Protein AF-A0A3N1KT91-F1 (afdb_monomer)

Structure (mmCIF, N/CA/C/O backbone):
data_AF-A0A3N1KT91-F1
#
_entry.id   AF-A0A3N1KT91-F1
#
loop_
_atom_site.group_PDB
_atom_site.id
_atom_site.type_symbol
_atom_site.label_atom_id
_atom_site.label_alt_id
_atom_site.label_comp_id
_atom_site.label_asym_id
_atom_site.label_entity_id
_atom_site.label_seq_id
_atom_site.pdbx_PDB_ins_code
_atom_site.Cartn_x
_atom_site.Cartn_y
_atom_site.Cartn_z
_atom_site.occupancy
_atom_site.B_iso_or_equiv
_atom_site.auth_seq_id
_atom_site.auth_comp_id
_atom_site.auth_asym_id
_atom_site.auth_atom_id
_atom_site.pdbx_PDB_model_num
ATOM 1 N N . MET A 1 1 ? 50.877 -50.846 -36.739 1.00 43.19 1 MET A N 1
ATOM 2 C CA . MET A 1 1 ? 50.025 -49.780 -37.312 1.00 43.19 1 MET A CA 1
ATOM 3 C C . MET A 1 1 ? 48.756 -49.692 -36.474 1.00 43.19 1 MET A C 1
ATOM 5 O O . MET A 1 1 ? 47.852 -50.496 -36.647 1.00 43.19 1 MET A O 1
ATOM 9 N N . THR A 1 2 ? 48.742 -48.814 -35.475 1.00 42.09 2 THR A N 1
ATOM 10 C CA . THR A 1 2 ? 47.632 -48.623 -34.529 1.00 42.09 2 THR A CA 1
ATOM 11 C C . THR A 1 2 ? 46.668 -47.569 -35.082 1.00 42.09 2 THR A C 1
ATOM 13 O O . THR A 1 2 ? 47.086 -46.470 -35.435 1.00 42.09 2 THR A O 1
ATOM 16 N N . ARG A 1 3 ? 45.381 -47.913 -35.224 1.00 41.66 3 ARG A N 1
ATOM 17 C CA . ARG A 1 3 ? 44.321 -46.987 -35.667 1.00 41.66 3 ARG A CA 1
ATOM 18 C C . ARG A 1 3 ? 43.830 -46.180 -34.454 1.00 41.66 3 ARG A C 1
ATOM 20 O O . ARG A 1 3 ? 43.575 -46.808 -33.427 1.00 41.66 3 ARG A O 1
ATOM 27 N N . PRO A 1 4 ? 43.666 -44.848 -34.533 1.00 49.25 4 PRO A N 1
ATOM 28 C CA . PRO A 1 4 ? 43.101 -44.085 -33.430 1.00 49.25 4 PRO A CA 1
ATOM 29 C C . PRO A 1 4 ? 41.570 -44.201 -33.446 1.00 49.25 4 PRO A C 1
ATOM 31 O O . PRO A 1 4 ? 40.940 -44.130 -34.502 1.00 49.25 4 PRO A O 1
ATOM 34 N N . LEU A 1 5 ? 40.973 -44.393 -32.271 1.00 48.41 5 LEU A N 1
ATOM 35 C CA . LEU A 1 5 ? 39.530 -44.297 -32.060 1.00 48.41 5 LEU A CA 1
ATOM 36 C C . LEU A 1 5 ? 39.171 -42.818 -31.881 1.00 48.41 5 LEU A C 1
ATOM 38 O O . LEU A 1 5 ? 39.644 -42.173 -30.948 1.00 48.41 5 LEU A O 1
ATOM 42 N N . ILE A 1 6 ? 38.347 -42.280 -32.780 1.00 49.84 6 ILE A N 1
ATOM 43 C CA . ILE A 1 6 ? 37.751 -40.949 -32.634 1.00 49.84 6 ILE A CA 1
ATOM 44 C C . ILE A 1 6 ? 36.531 -41.097 -31.724 1.00 49.84 6 ILE A C 1
ATOM 46 O O . ILE A 1 6 ? 35.531 -41.698 -32.113 1.00 49.84 6 ILE A O 1
ATOM 50 N N . ALA A 1 7 ? 36.618 -40.563 -30.507 1.00 46.62 7 ALA A N 1
ATOM 51 C CA . ALA A 1 7 ? 35.472 -40.418 -29.621 1.00 46.62 7 ALA A CA 1
ATOM 52 C C . ALA A 1 7 ? 34.686 -39.162 -30.028 1.00 46.62 7 ALA A C 1
ATOM 54 O O . ALA A 1 7 ? 35.163 -38.040 -29.871 1.00 46.62 7 ALA A O 1
ATOM 55 N N . ILE A 1 8 ? 33.484 -39.353 -30.571 1.00 51.88 8 ILE A N 1
ATOM 56 C CA . ILE A 1 8 ? 32.531 -38.268 -30.822 1.00 51.88 8 ILE A CA 1
ATOM 57 C C . ILE A 1 8 ? 31.819 -37.978 -29.498 1.00 51.88 8 ILE A C 1
ATOM 59 O O . ILE A 1 8 ? 31.006 -38.776 -29.034 1.00 51.88 8 ILE A O 1
ATOM 63 N N . ALA A 1 9 ? 32.142 -36.845 -28.877 1.00 51.69 9 ALA A N 1
ATOM 64 C CA . ALA A 1 9 ? 31.418 -36.340 -27.719 1.00 51.69 9 ALA A CA 1
ATOM 65 C C . ALA A 1 9 ? 30.116 -35.667 -28.187 1.00 51.69 9 ALA A C 1
ATOM 67 O O . ALA A 1 9 ? 30.136 -34.593 -28.787 1.00 51.69 9 ALA A O 1
ATOM 68 N N . LEU A 1 10 ? 28.977 -36.309 -27.924 1.00 51.62 10 LEU A N 1
ATOM 69 C CA . LEU A 1 10 ? 27.650 -35.713 -28.083 1.00 51.62 10 LEU A CA 1
ATOM 70 C C . LEU A 1 10 ? 27.414 -34.714 -26.940 1.00 51.62 10 LEU A C 1
ATOM 72 O O . LEU A 1 10 ? 27.075 -35.098 -25.823 1.00 51.62 10 LEU A O 1
ATOM 76 N N . LEU A 1 11 ? 27.596 -33.423 -27.218 1.00 54.03 11 LEU A N 1
ATOM 77 C CA . LEU A 1 11 ? 27.128 -32.335 -26.358 1.00 54.03 11 LEU A CA 1
ATOM 78 C C . LEU A 1 11 ? 25.601 -32.234 -26.480 1.00 54.03 11 LEU A C 1
ATOM 80 O O . LEU A 1 11 ? 25.075 -31.584 -27.382 1.00 54.03 11 LEU A O 1
ATOM 84 N N . ALA A 1 12 ? 24.879 -32.895 -25.577 1.00 54.22 12 ALA A N 1
ATOM 85 C CA . ALA A 1 12 ? 23.451 -32.671 -25.393 1.00 54.22 12 ALA A CA 1
ATOM 86 C C . ALA A 1 12 ? 23.248 -31.310 -24.702 1.00 54.22 12 ALA A C 1
ATOM 88 O O . ALA A 1 12 ? 23.338 -31.195 -23.481 1.00 54.22 12 ALA A O 1
ATOM 89 N N . GLY A 1 13 ? 23.021 -30.259 -25.492 1.00 51.34 13 GLY A N 1
ATOM 90 C CA . GLY A 1 13 ? 22.613 -28.954 -24.979 1.00 51.34 13 GLY A CA 1
ATOM 91 C C . GLY A 1 13 ? 21.185 -29.028 -24.442 1.00 51.34 13 GLY A C 1
ATOM 92 O O . GLY A 1 13 ? 20.239 -29.148 -25.216 1.00 51.34 13 GLY A O 1
ATOM 93 N N . ALA A 1 14 ? 21.019 -28.962 -23.121 1.00 58.94 14 ALA A N 1
ATOM 94 C CA . ALA A 1 14 ? 19.710 -28.780 -22.511 1.00 58.94 14 ALA A CA 1
ATOM 95 C C . ALA A 1 14 ? 19.212 -27.362 -22.830 1.00 58.94 14 ALA A C 1
ATOM 97 O O . ALA A 1 14 ? 19.682 -26.379 -22.259 1.00 58.94 14 ALA A O 1
ATOM 98 N N . VAL A 1 15 ? 18.272 -27.251 -23.768 1.00 59.41 15 VAL A N 1
ATOM 99 C CA . VAL A 1 15 ? 17.525 -26.013 -23.995 1.00 59.41 15 VAL A CA 1
ATOM 100 C C . VAL A 1 15 ? 16.565 -25.849 -22.817 1.00 59.41 15 VAL A C 1
ATOM 102 O O . VAL A 1 15 ? 15.537 -26.521 -22.753 1.00 59.41 15 VAL A O 1
ATOM 105 N N . LEU A 1 16 ? 16.907 -24.981 -21.860 1.00 58.31 16 LEU A N 1
ATOM 106 C CA . LEU A 1 16 ? 15.937 -24.488 -20.885 1.00 58.31 16 LEU A CA 1
ATOM 107 C C . LEU A 1 16 ? 14.959 -23.569 -21.621 1.00 58.31 16 LEU A C 1
ATOM 109 O O . LEU A 1 16 ? 15.260 -22.408 -21.891 1.00 58.31 16 LEU A O 1
ATOM 113 N N . LEU A 1 17 ? 13.790 -24.101 -21.964 1.00 47.88 17 LEU A N 1
ATOM 114 C CA . LEU A 1 17 ? 12.655 -23.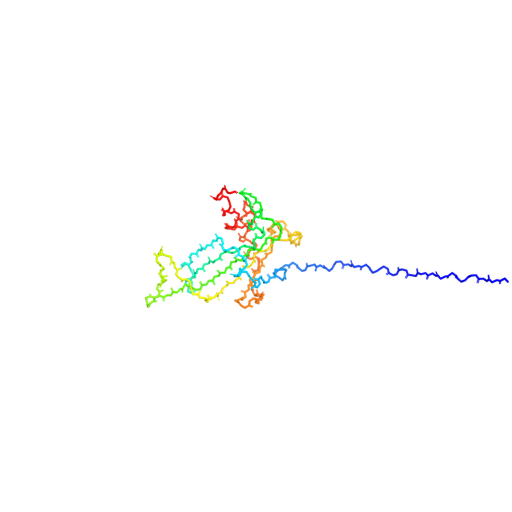275 -22.353 1.00 47.88 17 LEU A CA 1
ATOM 115 C C . LEU A 1 17 ? 12.155 -22.551 -21.092 1.00 47.88 17 LEU A C 1
ATOM 117 O O . LEU A 1 17 ? 11.906 -23.224 -20.087 1.00 47.88 17 LEU A O 1
ATOM 121 N N . PRO A 1 18 ? 12.015 -21.213 -21.099 1.00 48.09 18 PRO A N 1
ATOM 122 C CA . PRO A 1 18 ? 11.412 -20.516 -19.976 1.00 48.09 18 PRO A CA 1
ATOM 123 C C . PRO A 1 18 ? 9.970 -21.009 -19.840 1.00 48.09 18 PRO A C 1
ATOM 125 O O . PRO A 1 18 ? 9.178 -20.907 -20.778 1.00 48.09 18 PRO A O 1
ATOM 128 N N . LEU A 1 19 ? 9.637 -21.578 -18.681 1.00 52.47 19 LEU A N 1
ATOM 129 C CA . LEU A 1 19 ? 8.241 -21.807 -18.328 1.00 52.47 19 LEU A CA 1
ATOM 130 C C . LEU A 1 19 ? 7.535 -20.447 -18.366 1.00 52.47 19 LEU A C 1
ATOM 132 O O . LEU A 1 19 ? 8.114 -19.474 -17.870 1.00 52.47 19 LEU A O 1
ATOM 136 N N . PRO A 1 20 ? 6.322 -20.347 -18.937 1.00 52.19 20 PRO A N 1
ATOM 137 C CA . PRO A 1 20 ? 5.551 -19.124 -18.815 1.00 52.19 20 PRO A CA 1
ATOM 138 C C . PRO A 1 20 ? 5.383 -18.858 -17.320 1.00 52.19 20 PRO A C 1
ATOM 140 O O . PRO A 1 20 ? 4.802 -19.670 -16.597 1.00 52.19 20 PRO A O 1
ATOM 143 N N . ALA A 1 21 ? 5.956 -17.758 -16.836 1.00 57.91 21 ALA A N 1
ATOM 144 C CA . ALA A 1 21 ? 5.653 -17.286 -15.499 1.00 57.91 21 ALA A CA 1
ATOM 145 C C . ALA A 1 21 ? 4.144 -17.022 -15.489 1.00 57.91 21 ALA A C 1
ATOM 147 O O . ALA A 1 21 ? 3.671 -16.230 -16.301 1.00 57.91 21 ALA A O 1
ATOM 148 N N . LEU A 1 22 ? 3.368 -17.697 -14.639 1.00 68.25 22 LEU A N 1
ATOM 149 C CA . LEU A 1 22 ? 1.934 -17.416 -14.554 1.00 68.25 22 LEU A CA 1
ATOM 150 C C . LEU A 1 22 ? 1.746 -15.945 -14.171 1.00 68.25 22 LEU A C 1
ATOM 152 O O . LEU A 1 22 ? 2.401 -15.491 -13.238 1.00 68.25 22 LEU A O 1
ATOM 156 N N . ALA A 1 23 ? 0.945 -15.206 -14.939 1.00 80.19 23 ALA A N 1
ATOM 157 C CA . ALA A 1 23 ? 0.492 -13.869 -14.579 1.00 80.19 23 ALA A CA 1
ATOM 158 C C . ALA A 1 23 ? -0.666 -13.986 -13.592 1.00 80.19 23 ALA A C 1
ATOM 160 O O . ALA A 1 23 ? -1.595 -14.763 -13.836 1.00 80.19 23 ALA A O 1
ATOM 161 N N . GLY A 1 24 ? -0.628 -13.190 -12.526 1.00 88.56 24 GLY A N 1
ATOM 162 C CA . GLY A 1 24 ? -1.614 -13.283 -11.467 1.00 88.56 24 GLY A CA 1
ATOM 163 C C . GLY A 1 24 ? -1.062 -13.094 -10.053 1.00 88.56 24 GLY A C 1
ATOM 164 O O . GLY A 1 24 ? 0.132 -12.850 -9.840 1.00 88.56 24 GLY A O 1
ATOM 165 N N . PRO A 1 25 ? -1.958 -13.198 -9.054 1.00 92.00 25 PRO A N 1
ATOM 166 C CA . PRO A 1 25 ? -1.642 -12.944 -7.650 1.00 92.00 25 PRO A CA 1
ATOM 167 C C . PRO A 1 25 ? -0.572 -13.877 -7.068 1.00 92.00 25 PRO A C 1
ATOM 169 O O . PRO A 1 25 ? 0.086 -13.513 -6.100 1.00 92.00 25 PRO A O 1
ATOM 172 N N . GLU A 1 26 ? -0.375 -15.063 -7.639 1.00 93.56 26 GLU A N 1
ATOM 173 C CA . GLU A 1 26 ? 0.648 -16.033 -7.236 1.00 93.56 26 GLU A CA 1
ATOM 174 C C . GLU A 1 26 ? 2.088 -15.548 -7.440 1.00 93.56 26 GLU A C 1
ATOM 176 O O . GLU A 1 26 ? 3.003 -16.099 -6.827 1.00 93.56 26 GLU A O 1
ATOM 181 N N . ARG A 1 27 ? 2.302 -14.511 -8.263 1.00 93.69 27 ARG A N 1
ATOM 182 C CA . ARG A 1 27 ? 3.611 -13.858 -8.402 1.00 93.69 27 ARG A CA 1
ATOM 183 C C . ARG A 1 27 ? 4.021 -13.101 -7.146 1.00 93.69 27 ARG A C 1
ATOM 185 O O . ARG A 1 27 ? 5.209 -13.003 -6.851 1.00 93.69 27 ARG A O 1
ATOM 192 N N . VAL A 1 28 ? 3.042 -12.559 -6.427 1.00 96.56 28 VAL A N 1
ATOM 193 C CA . VAL A 1 28 ? 3.271 -11.709 -5.262 1.00 96.56 28 VAL A CA 1
ATOM 194 C C . VAL A 1 28 ? 3.468 -12.592 -4.039 1.00 96.56 28 VAL A C 1
ATOM 196 O O . VAL A 1 28 ? 2.578 -13.348 -3.647 1.00 96.56 28 VAL A O 1
ATOM 199 N N . ALA A 1 29 ? 4.631 -12.487 -3.404 1.00 95.94 29 ALA A N 1
ATOM 200 C CA . ALA A 1 29 ? 4.904 -13.209 -2.167 1.00 95.94 29 ALA A CA 1
ATOM 201 C C . ALA A 1 29 ? 4.317 -12.464 -0.960 1.00 95.94 29 ALA A C 1
ATOM 203 O O . ALA A 1 29 ? 4.309 -11.234 -0.916 1.00 95.94 29 ALA A O 1
ATOM 204 N N . PHE A 1 30 ? 3.875 -13.203 0.062 1.00 98.12 30 PHE A N 1
ATOM 205 C CA . PHE A 1 30 ? 3.521 -12.590 1.341 1.00 98.12 30 PHE A CA 1
ATOM 206 C C . PHE A 1 30 ? 4.795 -12.087 2.049 1.00 98.12 30 PHE A C 1
ATOM 208 O O . PHE A 1 30 ? 5.660 -12.906 2.378 1.00 98.12 30 PHE A O 1
ATOM 215 N N . PRO A 1 31 ? 4.938 -10.777 2.322 1.00 97.62 31 PRO A N 1
ATOM 216 C CA . PRO A 1 31 ? 6.145 -10.234 2.938 1.00 97.62 31 PRO A CA 1
ATOM 217 C C . PRO A 1 31 ? 6.113 -10.445 4.457 1.00 97.62 31 PRO A C 1
ATOM 219 O O . PRO A 1 31 ? 5.821 -9.515 5.188 1.00 97.62 31 PRO A O 1
ATOM 222 N N . ALA A 1 32 ? 6.363 -11.659 4.954 1.00 97.50 32 ALA A N 1
ATOM 223 C CA . ALA A 1 32 ? 6.096 -12.053 6.349 1.00 97.50 32 ALA A CA 1
ATOM 224 C C . ALA A 1 32 ? 6.712 -11.158 7.451 1.00 97.50 32 ALA A C 1
ATOM 226 O O . ALA A 1 32 ? 6.220 -11.146 8.577 1.00 97.50 32 ALA A O 1
ATOM 227 N N . ASP A 1 33 ? 7.763 -10.402 7.140 1.00 97.38 33 ASP A N 1
ATOM 228 C CA . ASP A 1 33 ? 8.473 -9.492 8.040 1.00 97.38 33 ASP A CA 1
ATOM 229 C C . ASP A 1 33 ? 8.029 -8.019 7.923 1.00 97.38 33 ASP A C 1
ATOM 231 O O . ASP A 1 33 ? 8.621 -7.145 8.561 1.00 97.38 33 ASP A O 1
ATOM 235 N N . TYR A 1 34 ? 6.989 -7.704 7.137 1.00 98.56 34 TYR A N 1
ATOM 236 C CA . TYR A 1 34 ? 6.621 -6.312 6.849 1.00 98.56 34 TYR A CA 1
ATOM 237 C C . TYR A 1 34 ? 6.341 -5.483 8.106 1.00 98.56 34 TYR A C 1
ATOM 239 O O . TYR A 1 34 ? 6.717 -4.317 8.170 1.00 98.56 34 TYR A O 1
ATOM 247 N N . GLN A 1 35 ? 5.733 -6.077 9.133 1.00 97.31 35 GLN A N 1
ATOM 248 C CA . GLN A 1 35 ? 5.364 -5.356 10.353 1.0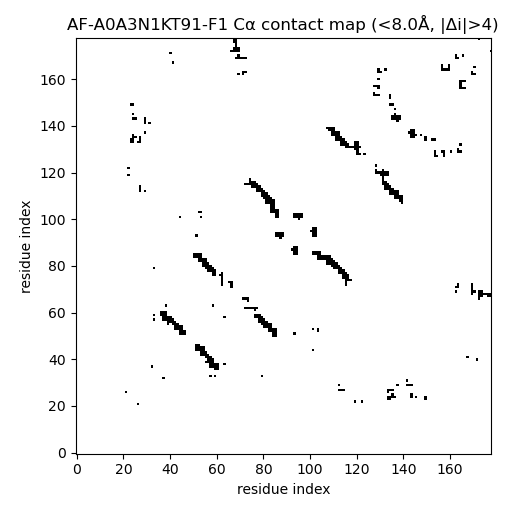0 97.31 35 GLN A CA 1
ATOM 249 C C . GLN A 1 35 ? 6.574 -4.896 11.177 1.00 97.31 35 GLN A C 1
ATOM 251 O O . GLN A 1 35 ? 6.444 -3.961 11.965 1.00 97.31 35 GLN A O 1
ATOM 256 N N . THR A 1 36 ? 7.733 -5.540 11.016 1.00 97.88 36 THR A N 1
ATOM 257 C CA . THR A 1 36 ? 8.962 -5.206 11.752 1.00 97.88 36 THR A CA 1
ATOM 258 C C . THR A 1 36 ? 10.006 -4.528 10.872 1.00 97.88 36 THR A C 1
ATOM 260 O O . THR A 1 36 ? 10.791 -3.731 11.383 1.00 97.88 36 THR A O 1
ATOM 263 N N . ARG A 1 37 ? 10.023 -4.815 9.563 1.00 98.38 37 ARG A N 1
ATOM 264 C CA . ARG A 1 37 ? 11.043 -4.306 8.637 1.00 98.38 37 ARG A CA 1
ATOM 265 C C . ARG A 1 37 ? 10.578 -3.141 7.766 1.00 98.38 37 ARG A C 1
ATOM 267 O O . ARG A 1 37 ? 11.406 -2.318 7.377 1.00 98.38 37 ARG A O 1
ATOM 274 N N . PHE A 1 38 ? 9.298 -3.076 7.396 1.00 98.75 38 PHE A N 1
ATOM 275 C CA . PHE A 1 38 ? 8.838 -2.080 6.426 1.00 98.75 38 PHE A CA 1
ATOM 276 C C . PHE A 1 38 ? 8.575 -0.732 7.095 1.00 98.75 38 PHE A C 1
ATOM 278 O O . PHE A 1 38 ? 8.218 -0.639 8.268 1.00 98.75 38 PHE A O 1
ATOM 285 N N . VAL A 1 39 ? 8.705 0.337 6.311 1.00 98.62 39 VAL A N 1
ATOM 286 C CA . VAL A 1 39 ? 8.395 1.693 6.759 1.00 98.62 39 VAL A CA 1
ATOM 287 C C . VAL A 1 39 ? 6.885 1.897 6.697 1.00 98.62 39 VAL A C 1
ATOM 289 O O . VAL A 1 39 ? 6.308 1.918 5.608 1.00 98.62 39 VAL A O 1
ATOM 292 N N . GLN A 1 40 ? 6.244 2.087 7.852 1.00 98.31 40 GLN A N 1
ATOM 293 C CA . GLN A 1 40 ? 4.863 2.564 7.920 1.00 98.31 40 GLN A CA 1
ATOM 294 C C . GLN A 1 40 ? 4.840 4.054 7.563 1.00 98.31 40 GLN A C 1
ATOM 296 O O . GLN A 1 40 ? 5.295 4.893 8.336 1.00 98.31 40 GLN A O 1
ATOM 301 N N . TYR A 1 41 ? 4.353 4.391 6.369 1.00 97.19 41 TYR A N 1
ATOM 302 C CA . TYR A 1 41 ? 4.444 5.759 5.840 1.00 97.19 41 TYR A CA 1
ATOM 303 C C . TYR A 1 41 ? 3.119 6.521 5.864 1.00 97.19 41 TYR A C 1
ATOM 305 O O . TYR A 1 41 ? 3.109 7.749 5.765 1.00 97.19 41 TYR A O 1
ATOM 313 N N . ASN A 1 42 ? 1.991 5.817 5.963 1.00 97.00 42 ASN A N 1
ATOM 314 C CA . ASN A 1 42 ? 0.680 6.447 6.042 1.00 97.00 42 ASN A CA 1
ATOM 315 C C . ASN A 1 42 ? -0.322 5.588 6.819 1.00 97.00 42 ASN A C 1
ATOM 317 O O . ASN A 1 42 ? -0.207 4.360 6.851 1.00 97.00 42 ASN A O 1
ATOM 321 N N . GLN A 1 43 ? -1.312 6.239 7.421 1.00 96.62 43 GLN A N 1
ATOM 322 C CA . GLN A 1 43 ? -2.449 5.591 8.064 1.00 96.62 43 GLN A CA 1
ATOM 323 C C . GLN A 1 43 ? -3.730 6.370 7.769 1.00 96.62 43 GLN A C 1
ATOM 325 O O . GLN A 1 43 ? -3.698 7.594 7.650 1.00 96.62 43 GLN A O 1
ATOM 330 N N . VAL A 1 44 ? -4.854 5.669 7.635 1.00 97.50 44 VAL A N 1
ATOM 331 C CA . VAL A 1 44 ? -6.157 6.276 7.346 1.00 97.50 44 VAL A CA 1
ATOM 332 C C . VAL A 1 44 ? -7.243 5.574 8.153 1.00 97.50 44 VAL A C 1
ATOM 334 O O . VAL A 1 44 ? -7.371 4.352 8.101 1.00 97.50 44 VAL A O 1
ATOM 337 N N . GLU A 1 45 ? -8.055 6.347 8.864 1.00 98.25 45 GLU A N 1
ATOM 338 C CA . GLU A 1 45 ? -9.260 5.861 9.539 1.00 98.25 45 GLU A CA 1
ATOM 339 C C . GLU A 1 45 ? -10.363 5.590 8.512 1.00 98.25 45 GLU A C 1
ATOM 341 O O . GLU A 1 45 ? -10.564 6.358 7.566 1.00 98.25 45 GLU A O 1
ATOM 346 N N . ARG A 1 46 ? -11.071 4.469 8.664 1.00 97.69 46 ARG A N 1
ATOM 347 C CA . ARG A 1 46 ? -12.072 4.000 7.700 1.00 97.69 46 ARG A CA 1
ATOM 348 C C . ARG A 1 46 ? -13.436 3.822 8.369 1.00 97.69 46 ARG A C 1
ATOM 350 O O . ARG A 1 46 ? -13.851 2.685 8.613 1.00 97.69 46 ARG A O 1
ATOM 357 N N . PRO A 1 47 ? -14.154 4.930 8.649 1.00 96.81 47 PRO A N 1
ATOM 358 C CA . PRO A 1 47 ? -15.507 4.889 9.214 1.00 96.81 47 PRO A CA 1
ATOM 359 C C . PRO A 1 47 ? -16.543 4.284 8.266 1.00 96.81 47 PRO A C 1
ATOM 361 O O . PRO A 1 47 ? -17.605 3.853 8.703 1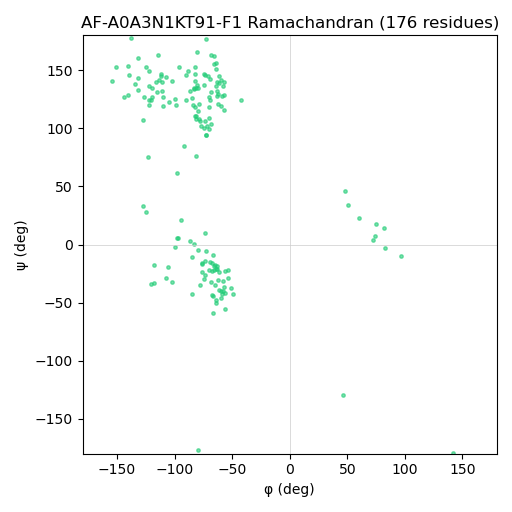.00 96.81 47 PRO A O 1
ATOM 364 N N . ASP A 1 48 ? -16.237 4.211 6.969 1.00 96.38 48 ASP A N 1
ATOM 365 C CA . ASP A 1 48 ? -17.074 3.560 5.962 1.00 96.38 48 ASP A CA 1
ATOM 366 C C . ASP A 1 48 ? -17.129 2.029 6.118 1.00 96.38 48 ASP A C 1
ATOM 368 O O . ASP A 1 48 ? -17.988 1.368 5.531 1.00 96.38 48 ASP A O 1
ATOM 372 N N . ARG A 1 49 ? -16.220 1.447 6.907 1.00 96.69 49 ARG A N 1
ATOM 373 C CA . ARG A 1 49 ? -16.131 0.003 7.134 1.00 96.69 49 ARG A CA 1
ATOM 374 C C . ARG A 1 49 ? -16.990 -0.412 8.327 1.00 96.69 49 ARG A C 1
ATOM 376 O O . ARG A 1 49 ? -17.138 0.323 9.297 1.00 96.69 49 ARG A O 1
ATOM 383 N N . LYS A 1 50 ? -17.562 -1.617 8.246 1.00 94.81 50 LYS A N 1
ATOM 384 C CA . LYS A 1 50 ? -18.397 -2.216 9.297 1.00 94.81 50 LYS A CA 1
ATOM 385 C C . LYS A 1 50 ? -17.871 -3.623 9.630 1.00 94.81 50 LYS A C 1
ATOM 387 O O . LYS A 1 50 ? -18.048 -4.513 8.798 1.00 94.81 50 LYS A O 1
ATOM 392 N N . PRO A 1 51 ? -17.227 -3.838 10.796 1.00 94.12 51 PRO A N 1
ATOM 393 C CA . PRO A 1 51 ? -16.866 -2.829 11.802 1.00 94.12 51 PRO A CA 1
ATOM 394 C C . PRO A 1 51 ? -15.826 -1.810 11.281 1.00 94.12 51 PRO A C 1
ATOM 396 O O . PRO A 1 51 ? -15.162 -2.094 10.277 1.00 94.12 51 PRO A O 1
ATOM 399 N N . PRO A 1 52 ? -15.678 -0.640 11.937 1.00 97.50 52 PRO A N 1
ATOM 400 C CA . PRO A 1 52 ? -14.678 0.357 11.565 1.00 97.50 52 PRO A CA 1
ATOM 401 C C . PRO A 1 52 ? -13.253 -0.193 11.682 1.00 97.50 52 PRO A C 1
ATOM 403 O O . PRO A 1 52 ? -12.943 -0.988 12.575 1.00 97.50 52 PRO A O 1
ATOM 406 N N . VAL A 1 53 ? -12.376 0.239 10.777 1.00 98.50 53 VAL A N 1
ATOM 407 C CA . VAL A 1 53 ? -10.971 -0.193 10.740 1.00 98.50 53 VAL A CA 1
ATOM 408 C C . VAL A 1 53 ? -10.036 1.001 10.619 1.00 98.50 53 VAL A C 1
ATOM 410 O O . VAL A 1 53 ? -10.429 2.080 10.172 1.00 98.50 53 VAL A O 1
ATOM 413 N N . ILE A 1 54 ? -8.779 0.777 10.974 1.00 98.62 54 ILE A N 1
ATOM 414 C CA . ILE A 1 54 ? -7.668 1.670 10.673 1.00 98.62 54 ILE A CA 1
ATOM 415 C C . ILE A 1 54 ? -6.811 0.964 9.632 1.00 98.62 54 ILE A C 1
ATOM 417 O O . ILE A 1 54 ? -6.437 -0.198 9.801 1.00 98.62 54 ILE A O 1
ATOM 421 N N . ARG A 1 55 ? -6.544 1.669 8.536 1.00 98.56 55 ARG A N 1
ATOM 422 C CA . ARG A 1 55 ? -5.749 1.181 7.416 1.00 98.56 55 ARG A CA 1
ATOM 423 C C . ARG A 1 55 ? -4.332 1.703 7.521 1.00 98.56 55 ARG A C 1
ATOM 425 O O . ARG A 1 55 ? -4.121 2.912 7.438 1.00 98.56 55 ARG A O 1
ATOM 432 N N . PHE A 1 56 ? -3.376 0.798 7.612 1.00 98.62 56 PHE A N 1
ATOM 433 C CA . PHE A 1 56 ? -1.952 1.084 7.636 1.00 98.62 56 PHE A CA 1
ATOM 434 C C . PHE A 1 56 ? -1.338 0.800 6.270 1.00 98.62 56 PHE A C 1
ATOM 436 O O . PHE A 1 56 ? -1.690 -0.171 5.597 1.00 98.62 56 PHE A O 1
ATOM 443 N N . PHE A 1 57 ? -0.419 1.667 5.857 1.00 98.75 57 PHE A N 1
ATOM 444 C CA . PHE A 1 57 ? 0.325 1.530 4.615 1.00 98.75 57 PHE A CA 1
ATOM 445 C C . PHE A 1 57 ? 1.815 1.426 4.901 1.00 98.75 57 PHE A C 1
ATOM 447 O O . PHE A 1 57 ? 2.395 2.305 5.547 1.00 98.75 57 PHE A O 1
ATOM 454 N N . TYR A 1 58 ? 2.423 0.380 4.358 1.00 98.88 58 TYR A N 1
ATOM 455 C CA . TYR A 1 58 ? 3.834 0.067 4.510 1.00 98.88 58 TYR A CA 1
ATOM 456 C C . TYR A 1 58 ? 4.518 -0.002 3.150 1.00 98.88 58 TYR A C 1
ATOM 458 O O . TYR A 1 58 ? 3.898 -0.388 2.157 1.00 98.88 58 TYR A O 1
ATOM 466 N N . ALA A 1 59 ? 5.797 0.350 3.113 1.00 98.75 59 ALA A N 1
ATOM 467 C CA . ALA A 1 59 ? 6.664 0.161 1.957 1.00 98.75 59 ALA A CA 1
ATOM 468 C C . ALA A 1 59 ? 7.976 -0.487 2.396 1.00 98.75 59 ALA A C 1
ATOM 470 O O . ALA A 1 59 ? 8.493 -0.165 3.472 1.00 98.75 59 ALA A O 1
ATOM 471 N N . ASN A 1 60 ? 8.531 -1.377 1.572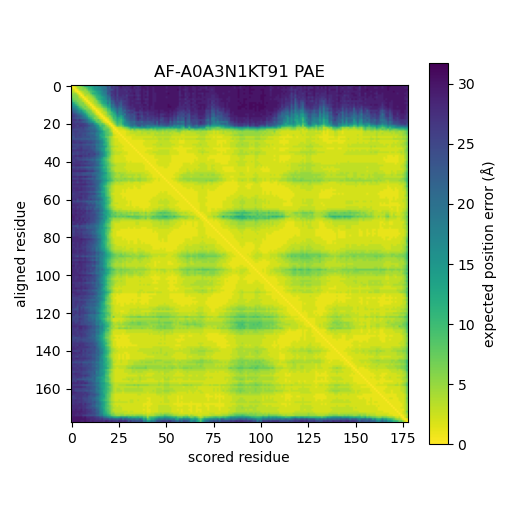 1.00 98.81 60 ASN A N 1
ATOM 472 C CA . ASN A 1 60 ? 9.854 -1.924 1.852 1.00 98.81 60 ASN A CA 1
ATOM 473 C C . ASN A 1 60 ? 10.895 -0.785 1.905 1.00 98.81 60 ASN A C 1
ATOM 475 O O . ASN A 1 60 ? 10.804 0.176 1.129 1.00 98.81 60 ASN A O 1
ATOM 479 N N . PRO A 1 61 ? 11.868 -0.853 2.830 1.00 98.50 61 PRO A N 1
ATOM 480 C CA . PRO A 1 61 ? 12.762 0.267 3.107 1.00 98.50 61 PRO A CA 1
ATOM 481 C C . PRO A 1 61 ? 13.621 0.655 1.901 1.00 98.50 61 PRO A C 1
ATOM 483 O O . PRO A 1 61 ? 13.924 1.833 1.734 1.00 98.50 61 PRO A O 1
ATOM 486 N N . GLU A 1 62 ? 13.963 -0.297 1.028 1.00 98.00 62 GLU A N 1
ATOM 487 C CA . GLU A 1 62 ? 14.760 -0.031 -0.172 1.00 98.00 62 GLU A CA 1
ATOM 488 C C . GLU A 1 62 ? 14.014 0.890 -1.140 1.00 98.00 62 GLU A C 1
ATOM 490 O O . GLU A 1 62 ? 14.564 1.895 -1.586 1.00 98.00 62 GLU A O 1
ATOM 495 N N . ALA A 1 63 ? 12.741 0.591 -1.421 1.00 97.62 63 ALA A N 1
ATOM 496 C CA . ALA A 1 63 ? 11.925 1.447 -2.270 1.00 97.62 63 ALA A CA 1
ATOM 497 C C . ALA A 1 63 ? 11.672 2.796 -1.600 1.00 97.62 63 ALA A C 1
ATOM 499 O O . ALA A 1 63 ? 11.835 3.830 -2.236 1.00 97.62 63 ALA A O 1
ATOM 500 N N . PHE A 1 64 ? 11.334 2.803 -0.306 1.00 97.69 64 PHE A N 1
ATOM 501 C CA . PHE A 1 64 ? 11.081 4.043 0.427 1.00 97.69 64 PHE A CA 1
ATOM 502 C C . PHE A 1 64 ? 12.287 4.997 0.400 1.00 97.69 64 PHE A C 1
ATOM 504 O O . PHE A 1 64 ? 12.106 6.200 0.235 1.00 97.69 64 PHE A O 1
ATOM 511 N N . ALA A 1 65 ? 13.508 4.471 0.532 1.00 96.69 65 ALA A N 1
ATOM 512 C CA . ALA A 1 65 ? 14.738 5.260 0.497 1.00 96.69 65 ALA A CA 1
ATOM 513 C C . ALA A 1 65 ? 15.124 5.739 -0.914 1.00 96.69 65 ALA A C 1
ATOM 515 O O . ALA A 1 65 ? 15.759 6.781 -1.045 1.00 96.69 65 ALA A O 1
ATOM 516 N N . ALA A 1 66 ? 14.758 4.990 -1.957 1.00 95.94 66 ALA A N 1
ATOM 517 C CA . ALA A 1 66 ? 15.068 5.323 -3.349 1.00 95.94 66 ALA A CA 1
ATOM 518 C C . ALA A 1 66 ? 14.052 6.281 -3.999 1.00 95.94 66 ALA A C 1
ATOM 520 O O . ALA A 1 66 ? 14.285 6.777 -5.103 1.00 95.94 66 ALA A O 1
ATOM 521 N N . MET A 1 67 ? 12.917 6.529 -3.344 1.00 94.44 67 MET A N 1
ATOM 522 C CA . MET A 1 67 ? 11.888 7.430 -3.851 1.00 94.44 67 MET A CA 1
ATOM 523 C C . MET A 1 67 ? 12.289 8.904 -3.739 1.00 94.44 67 MET A C 1
ATOM 525 O O . MET A 1 67 ? 12.889 9.338 -2.760 1.00 94.44 67 MET A O 1
ATOM 529 N N . GLY A 1 68 ? 11.848 9.683 -4.726 1.00 89.56 68 GLY A N 1
ATOM 530 C CA . GLY A 1 68 ? 11.883 11.145 -4.734 1.00 89.56 68 GLY A CA 1
ATOM 531 C C . GLY A 1 68 ? 10.580 11.722 -5.303 1.00 89.56 68 GLY A C 1
ATOM 532 O O . GLY A 1 68 ? 9.694 10.963 -5.721 1.00 89.56 68 GLY A O 1
ATOM 533 N N . PRO A 1 69 ? 10.415 13.053 -5.335 1.00 88.56 69 PRO A N 1
ATOM 534 C CA . PRO A 1 69 ? 9.145 13.691 -5.644 1.00 88.56 69 PRO A CA 1
ATOM 535 C C . PRO A 1 69 ? 8.794 13.482 -7.115 1.00 88.56 69 PRO A C 1
ATOM 537 O O . PRO A 1 69 ? 9.566 13.808 -8.011 1.00 88.56 69 PRO A O 1
ATOM 540 N N . GLY A 1 70 ? 7.613 12.919 -7.371 1.00 82.19 70 GLY A N 1
ATOM 541 C CA . GLY A 1 70 ? 7.117 12.693 -8.732 1.00 82.19 70 GLY A CA 1
ATOM 542 C C . GLY A 1 70 ? 7.820 11.576 -9.509 1.00 82.19 70 GLY A C 1
ATOM 543 O O . GLY A 1 70 ? 7.471 11.358 -10.668 1.00 82.19 70 GLY A O 1
ATOM 544 N N . MET A 1 71 ? 8.758 10.849 -8.895 1.00 89.50 71 MET A N 1
ATOM 545 C CA . MET A 1 71 ? 9.370 9.682 -9.527 1.00 89.50 71 MET A CA 1
ATOM 546 C C . MET A 1 71 ? 8.397 8.492 -9.543 1.00 89.50 71 MET A C 1
ATOM 548 O O . MET A 1 71 ? 7.599 8.341 -8.611 1.00 89.50 71 MET A O 1
ATOM 552 N N . PRO A 1 72 ? 8.439 7.636 -10.581 1.00 93.69 72 PRO A N 1
ATOM 553 C CA . PRO A 1 72 ? 7.775 6.342 -10.520 1.00 93.69 72 PRO A CA 1
ATOM 554 C C . PRO A 1 72 ? 8.417 5.476 -9.432 1.00 93.69 72 PRO A C 1
ATOM 556 O O . PRO A 1 72 ? 9.589 5.652 -9.095 1.00 93.69 72 PRO A O 1
ATOM 559 N N . SER A 1 73 ? 7.667 4.505 -8.918 1.00 97.19 73 SER A N 1
ATOM 560 C CA . SER A 1 73 ? 8.199 3.550 -7.953 1.00 97.19 73 SER A CA 1
ATOM 561 C C . SER A 1 73 ? 9.309 2.711 -8.598 1.00 97.19 73 SER A C 1
ATOM 563 O O . SER A 1 73 ? 9.132 2.252 -9.736 1.00 97.19 73 SER A O 1
ATOM 565 N N . PRO A 1 74 ? 10.438 2.483 -7.903 1.00 97.31 74 PRO A N 1
ATOM 566 C CA . PRO A 1 74 ? 11.517 1.654 -8.417 1.00 97.31 74 PRO A CA 1
ATOM 567 C C . PRO A 1 74 ? 11.083 0.191 -8.552 1.00 97.31 74 PRO A C 1
ATOM 569 O O . PRO A 1 74 ? 10.204 -0.297 -7.834 1.00 97.31 74 PRO A O 1
ATOM 572 N N . GLU A 1 75 ? 11.742 -0.537 -9.448 1.00 97.75 75 GLU A N 1
ATOM 573 C CA . GLU A 1 75 ? 11.646 -1.995 -9.479 1.00 97.75 75 GLU A CA 1
ATOM 574 C C . GLU A 1 75 ? 12.062 -2.574 -8.128 1.00 97.75 75 GLU A C 1
ATOM 576 O O . GLU A 1 75 ? 13.001 -2.082 -7.502 1.00 97.75 75 GLU A O 1
ATOM 581 N N . GLY A 1 76 ? 11.361 -3.603 -7.654 1.00 97.88 76 GLY A N 1
ATOM 582 C CA . GLY A 1 76 ? 11.583 -4.094 -6.294 1.00 97.88 76 GLY A CA 1
ATOM 583 C C . GLY A 1 76 ? 10.595 -3.536 -5.267 1.00 97.88 76 GLY A C 1
ATOM 584 O O . GLY A 1 76 ? 10.556 -4.037 -4.146 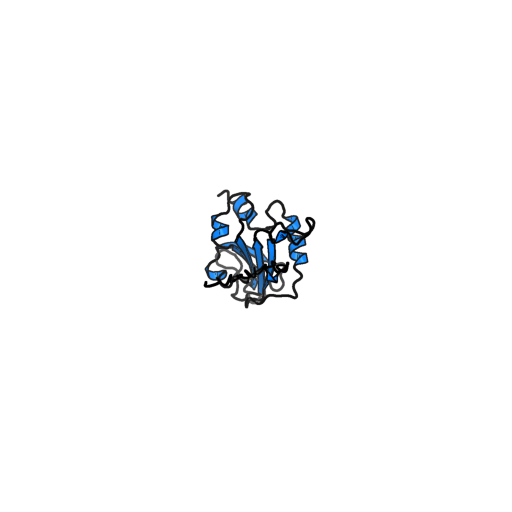1.00 97.88 76 GLY A O 1
ATOM 585 N N . THR A 1 77 ? 9.784 -2.532 -5.622 1.00 98.69 77 THR A N 1
ATOM 586 C CA . THR A 1 77 ? 8.829 -1.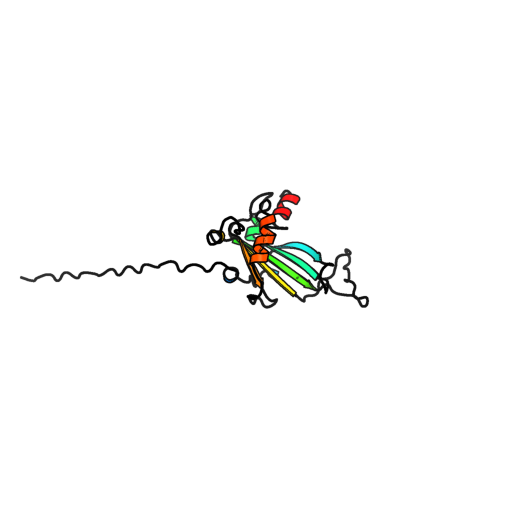935 -4.677 1.00 98.69 77 THR A CA 1
ATOM 587 C C . THR A 1 77 ? 7.781 -2.949 -4.232 1.00 98.69 77 THR A C 1
ATOM 589 O O . THR A 1 77 ? 7.106 -3.554 -5.061 1.00 98.69 77 THR A O 1
ATOM 592 N N . VAL A 1 78 ? 7.615 -3.081 -2.917 1.00 98.81 78 VAL A N 1
ATOM 593 C CA . VAL A 1 78 ? 6.549 -3.842 -2.264 1.00 98.81 78 VAL A CA 1
ATOM 594 C C . VAL A 1 78 ? 5.788 -2.896 -1.345 1.00 98.81 78 VAL A C 1
ATOM 596 O O . VAL A 1 78 ? 6.356 -2.321 -0.413 1.00 98.81 78 VAL A O 1
ATOM 599 N N . LEU A 1 79 ? 4.492 -2.742 -1.607 1.00 98.88 79 LEU A N 1
ATOM 600 C CA . LEU A 1 79 ? 3.572 -1.959 -0.794 1.00 98.88 79 LEU A CA 1
ATOM 601 C C . LEU A 1 79 ? 2.590 -2.894 -0.100 1.00 98.88 79 LEU A C 1
ATOM 603 O O . LEU A 1 79 ? 1.973 -3.737 -0.749 1.00 98.88 79 LEU A O 1
ATOM 607 N N . VAL A 1 80 ? 2.406 -2.706 1.204 1.00 98.88 80 VAL A N 1
ATOM 608 C CA . VAL A 1 80 ? 1.427 -3.458 1.995 1.00 98.88 80 VAL A CA 1
ATOM 609 C C . VAL A 1 80 ? 0.362 -2.506 2.508 1.00 98.88 80 VAL A C 1
ATOM 611 O O . VAL A 1 80 ? 0.662 -1.449 3.062 1.00 98.88 80 VAL A O 1
ATOM 614 N N . MET A 1 81 ? -0.891 -2.896 2.324 1.00 98.69 81 MET A N 1
ATOM 615 C CA . MET A 1 81 ? -2.057 -2.295 2.946 1.00 98.69 81 MET A CA 1
ATOM 616 C C . MET A 1 81 ? -2.618 -3.295 3.953 1.00 98.69 81 MET A C 1
ATOM 618 O O . MET A 1 81 ? -3.025 -4.390 3.572 1.00 98.69 81 MET A O 1
ATOM 622 N N . GLU A 1 82 ? -2.663 -2.907 5.220 1.00 98.62 82 GLU A N 1
ATOM 623 C CA . GLU A 1 82 ? -3.145 -3.737 6.323 1.00 98.62 82 GLU A CA 1
ATOM 624 C C . GLU A 1 82 ? -4.306 -3.016 7.017 1.00 98.62 82 GLU A C 1
ATOM 626 O O . GLU A 1 82 ? -4.160 -1.876 7.454 1.00 98.62 82 GLU A O 1
ATOM 631 N N . ASP A 1 83 ? -5.465 -3.663 7.116 1.00 98.38 83 ASP A N 1
ATOM 632 C CA . ASP A 1 83 ? -6.600 -3.150 7.888 1.00 98.38 83 ASP A CA 1
ATOM 633 C C . ASP A 1 83 ? -6.646 -3.842 9.251 1.00 98.38 83 ASP A C 1
ATOM 635 O O . ASP A 1 83 ? -6.751 -5.071 9.316 1.00 98.38 83 ASP A O 1
ATOM 639 N N . ARG A 1 84 ? -6.650 -3.058 10.334 1.00 98.62 84 ARG A N 1
ATOM 640 C CA . ARG A 1 84 ? -6.899 -3.538 11.703 1.00 98.62 84 ARG A CA 1
ATOM 641 C C . ARG A 1 84 ? -8.222 -3.015 12.227 1.00 98.62 84 ARG A C 1
ATOM 643 O O . ARG A 1 84 ? -8.579 -1.874 11.937 1.00 98.62 84 ARG A O 1
ATOM 650 N N . LYS A 1 85 ? -8.944 -3.796 13.034 1.00 98.38 85 LYS A N 1
ATOM 651 C CA . LYS A 1 85 ? -10.159 -3.277 13.687 1.00 98.38 85 LYS A CA 1
ATOM 652 C C . LYS A 1 85 ? -9.818 -2.105 14.602 1.00 98.38 85 LYS A C 1
ATOM 654 O O . LYS A 1 85 ? -8.827 -2.167 15.334 1.00 98.38 85 LYS A O 1
ATOM 659 N N . ALA A 1 86 ? -10.662 -1.078 14.589 1.00 98.50 86 ALA A N 1
ATOM 660 C CA . ALA A 1 86 ? -10.624 -0.038 15.607 1.00 98.50 86 ALA A CA 1
ATOM 661 C C . ALA A 1 86 ? -11.084 -0.616 16.956 1.00 98.50 86 ALA A C 1
ATO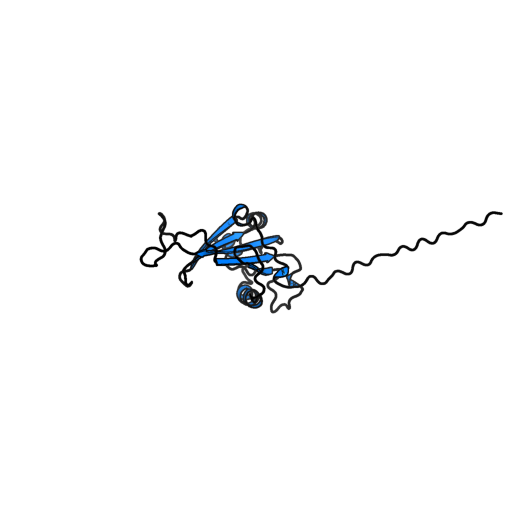M 663 O O . ALA A 1 86 ? -11.996 -1.445 17.002 1.00 98.50 86 ALA A O 1
ATOM 664 N N . ALA A 1 87 ? -10.458 -0.188 18.050 1.00 98.44 87 ALA A N 1
ATOM 665 C CA . ALA A 1 87 ? -10.958 -0.452 19.390 1.00 98.44 87 ALA A CA 1
ATOM 666 C C . ALA A 1 87 ? -12.253 0.343 19.585 1.00 98.44 87 ALA A C 1
ATOM 668 O O . ALA A 1 87 ? -12.297 1.529 19.257 1.00 98.44 87 ALA A O 1
ATOM 669 N N . LEU A 1 88 ? -13.303 -0.308 20.083 1.00 98.06 88 LEU A N 1
ATOM 670 C CA . LEU A 1 88 ? -14.613 0.312 20.269 1.00 98.06 88 LEU A CA 1
ATOM 671 C C . LEU A 1 88 ? -14.918 0.480 21.756 1.00 98.06 88 LEU A C 1
ATOM 673 O O . LEU A 1 88 ? -14.645 -0.417 22.555 1.00 98.06 88 LEU A O 1
ATOM 677 N N . GLY A 1 89 ? -15.505 1.622 22.107 1.00 97.25 89 GLY A N 1
ATOM 678 C CA . GLY A 1 89 ? -16.079 1.865 23.422 1.00 97.25 89 GLY A CA 1
ATOM 679 C C . GLY A 1 89 ? -17.386 1.096 23.628 1.00 97.25 89 GLY A C 1
ATOM 680 O O . GLY A 1 89 ? -17.909 0.442 22.723 1.00 97.25 89 GLY A O 1
ATOM 681 N N . ALA A 1 90 ? -17.952 1.202 24.832 1.00 96.75 90 ALA A N 1
ATOM 682 C CA . ALA A 1 90 ? -19.238 0.578 25.165 1.00 96.75 90 ALA A CA 1
ATOM 683 C C . ALA A 1 90 ? -20.416 1.122 24.328 1.00 96.75 90 ALA A C 1
ATOM 685 O O . ALA A 1 90 ? -21.434 0.452 24.182 1.00 96.75 90 ALA A O 1
ATOM 686 N N . ASP A 1 91 ? -20.269 2.319 23.763 1.00 95.50 91 ASP A N 1
ATOM 687 C CA . ASP A 1 91 ? -21.208 2.971 22.845 1.00 95.50 91 ASP A CA 1
ATOM 688 C C . ASP A 1 91 ? -21.047 2.521 21.377 1.00 95.50 91 ASP A C 1
ATOM 690 O O . ASP A 1 91 ? -21.765 2.993 20.491 1.00 95.50 91 ASP A O 1
ATOM 694 N N . GLY A 1 92 ? -20.103 1.614 21.106 1.00 95.06 92 GLY A N 1
ATOM 695 C CA . GLY A 1 92 ? -19.784 1.128 19.767 1.00 95.06 92 GLY A CA 1
ATOM 696 C C . GLY A 1 92 ? -19.015 2.128 18.901 1.00 95.06 92 GLY A C 1
ATOM 697 O O . GLY A 1 92 ? -18.815 1.851 17.717 1.00 95.06 92 GLY A O 1
ATOM 698 N N . GLN A 1 93 ? -18.582 3.266 19.453 1.00 96.31 93 GLN A N 1
ATOM 699 C CA . GLN A 1 93 ? -17.774 4.2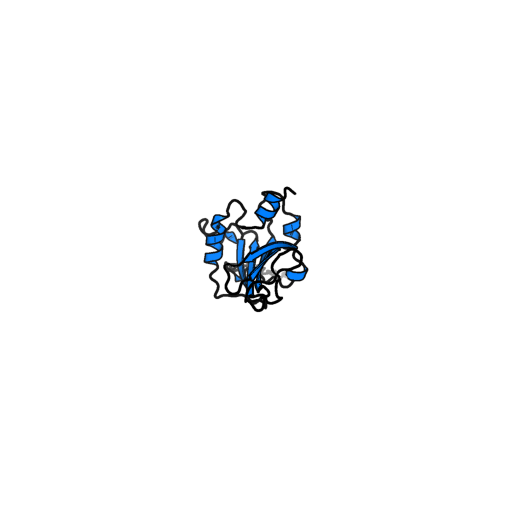48 18.735 1.00 96.31 93 GLN A CA 1
ATOM 700 C C . GLN A 1 93 ? -16.278 3.928 18.855 1.00 96.31 93 GLN A C 1
ATOM 702 O O . GLN A 1 93 ? -15.846 3.375 19.870 1.00 96.31 93 GLN A O 1
ATOM 707 N N . PRO A 1 94 ? -15.463 4.267 17.842 1.00 97.94 94 PRO A N 1
ATOM 708 C CA . PRO A 1 94 ? -14.014 4.145 17.931 1.00 97.94 94 PRO A CA 1
ATOM 709 C C . PRO A 1 94 ? -13.442 4.938 19.106 1.00 97.94 94 PRO A C 1
ATOM 711 O O . PRO A 1 94 ? -13.710 6.128 19.264 1.00 97.94 94 PRO A O 1
ATOM 714 N N . MET A 1 95 ? -12.636 4.268 19.925 1.00 98.25 95 MET A N 1
ATOM 715 C CA . MET A 1 95 ? -11.891 4.903 21.005 1.00 98.25 95 MET A CA 1
ATOM 716 C C . MET A 1 95 ? -10.768 5.763 20.432 1.00 98.25 95 MET A C 1
ATOM 718 O O . MET A 1 95 ? -10.140 5.382 19.441 1.00 98.25 95 MET A O 1
ATOM 722 N N . LEU A 1 96 ? -10.492 6.884 21.096 1.00 97.94 96 LEU A N 1
ATOM 723 C CA . LEU A 1 96 ? -9.451 7.827 20.703 1.00 97.94 96 LEU A CA 1
ATOM 724 C C . LEU A 1 96 ? -8.250 7.756 21.653 1.00 97.94 96 LEU A C 1
ATOM 726 O O . LEU A 1 96 ? -8.420 7.546 22.855 1.00 97.94 96 LEU A O 1
ATOM 730 N N . ASP A 1 97 ? -7.048 7.933 21.112 1.00 96.38 97 ASP A N 1
ATOM 731 C CA . ASP A 1 97 ? -5.821 8.134 21.878 1.00 96.38 97 ASP A CA 1
ATOM 732 C C . ASP A 1 97 ? -5.688 9.587 22.377 1.00 96.38 97 ASP A C 1
ATOM 734 O O . ASP A 1 97 ? -6.576 10.424 22.191 1.00 96.38 97 ASP A O 1
ATOM 738 N N . GLY A 1 98 ? -4.566 9.894 23.039 1.00 96.81 98 GLY A N 1
ATOM 739 C CA . GLY A 1 98 ? -4.291 11.232 23.573 1.00 96.81 98 GLY A CA 1
ATOM 740 C C . GLY A 1 98 ? -4.184 12.336 22.513 1.00 96.81 98 GLY A C 1
ATOM 741 O O . GLY A 1 98 ? -4.348 13.504 22.854 1.00 96.81 98 GLY A O 1
ATOM 742 N N . ASP A 1 99 ? -3.970 11.973 21.245 1.00 95.75 99 ASP A N 1
ATOM 743 C CA . ASP A 1 99 ? -3.895 12.894 20.107 1.00 95.75 99 ASP A CA 1
ATOM 744 C C . ASP A 1 99 ? -5.232 12.982 19.344 1.00 95.75 99 ASP A C 1
ATOM 746 O O . ASP A 1 99 ? -5.317 13.624 18.292 1.00 95.75 99 ASP A O 1
ATOM 750 N N . GLY A 1 100 ? -6.287 12.334 19.852 1.00 96.31 100 GLY A N 1
ATOM 751 C CA . GLY A 1 100 ? -7.606 12.307 19.227 1.00 96.31 100 GLY A CA 1
ATOM 752 C C . GLY A 1 100 ? -7.702 11.391 18.004 1.00 96.31 100 GLY A C 1
ATOM 753 O O . GLY A 1 100 ? -8.632 11.550 17.214 1.00 96.31 100 GLY A O 1
ATOM 754 N N . ARG A 1 101 ? -6.764 10.452 17.818 1.00 96.25 101 ARG A N 1
ATOM 755 C CA . ARG A 1 101 ? -6.773 9.474 16.715 1.00 96.25 101 ARG A CA 1
ATOM 756 C C . ARG A 1 101 ? -7.373 8.157 17.161 1.00 96.25 101 ARG A C 1
ATOM 758 O O . ARG A 1 101 ? -7.286 7.799 18.331 1.00 96.25 101 ARG A O 1
ATOM 765 N N . TRP A 1 102 ? -7.946 7.398 16.236 1.00 98.25 102 TRP A N 1
ATOM 766 C CA . TRP A 1 102 ? -8.512 6.095 16.575 1.00 98.25 102 TRP A CA 1
ATOM 767 C C . TRP A 1 102 ? -7.445 5.119 17.076 1.00 98.25 102 TRP A C 1
ATOM 769 O O . TRP A 1 102 ? -6.356 5.008 16.510 1.00 98.25 102 TRP A O 1
ATOM 779 N N . ILE A 1 103 ? -7.798 4.336 18.094 1.00 98.31 103 ILE A N 1
ATOM 780 C CA . ILE A 1 103 ? -6.948 3.269 18.623 1.00 98.31 103 ILE A CA 1
ATOM 781 C C . ILE A 1 103 ? -7.151 1.998 17.793 1.00 98.31 103 ILE A C 1
ATOM 783 O O . ILE A 1 103 ? -8.272 1.512 17.637 1.00 98.31 103 ILE A O 1
ATOM 787 N N . ALA A 1 104 ? -6.064 1.420 17.281 1.00 98.12 104 ALA A N 1
ATOM 788 C CA . ALA A 1 104 ? -6.094 0.122 16.610 1.00 98.12 104 ALA A CA 1
ATOM 789 C C . ALA A 1 104 ? -6.050 -1.029 17.619 1.00 98.12 104 ALA A C 1
ATOM 791 O O . ALA A 1 104 ? -5.273 -1.008 18.571 1.00 98.12 104 ALA A O 1
ATOM 792 N N . THR A 1 105 ? -6.811 -2.086 17.357 1.00 98.31 105 THR A N 1
ATOM 793 C CA . THR A 1 105 ? -6.578 -3.400 17.972 1.00 98.31 105 THR A CA 1
ATOM 794 C C . THR A 1 105 ? -5.447 -4.137 17.234 1.00 98.31 105 THR A C 1
ATOM 796 O O . THR A 1 105 ? -5.106 -3.766 16.106 1.00 98.31 105 THR A O 1
ATOM 799 N N . PRO A 1 106 ? -4.874 -5.214 17.804 1.00 96.94 106 PRO A N 1
ATOM 800 C CA . PRO A 1 106 ? -3.958 -6.087 17.066 1.00 96.94 106 PRO A CA 1
ATOM 801 C C . PRO A 1 106 ? -4.659 -6.971 16.018 1.00 96.94 106 PRO A C 1
ATOM 803 O O . PRO A 1 106 ? -3.986 -7.687 15.281 1.00 96.94 106 PRO A O 1
ATOM 806 N N . GLU A 1 107 ? -5.995 -6.967 15.941 1.00 97.81 107 GLU A N 1
ATOM 807 C CA . GLU A 1 107 ? -6.737 -7.841 15.033 1.00 97.81 107 GLU A CA 1
ATOM 808 C C . GLU A 1 107 ? -6.712 -7.304 13.594 1.00 97.81 107 GLU A C 1
ATOM 810 O O . GLU A 1 107 ? -7.406 -6.340 13.256 1.00 97.81 107 GLU A O 1
ATOM 815 N N . ILE A 1 108 ? -5.934 -7.967 12.736 1.00 98.00 108 ILE A N 1
ATOM 816 C CA . ILE A 1 108 ? -5.876 -7.714 11.293 1.00 98.00 108 ILE A CA 1
ATOM 817 C C . ILE A 1 108 ? -7.047 -8.418 10.607 1.00 98.00 108 ILE A C 1
ATOM 819 O O . ILE A 1 108 ? -7.305 -9.596 10.849 1.00 98.00 108 ILE A O 1
ATOM 823 N N . VAL A 1 109 ? -7.726 -7.715 9.704 1.00 95.81 109 VAL A N 1
ATOM 824 C CA . VAL A 1 109 ? -8.887 -8.242 8.964 1.00 95.81 109 VAL A CA 1
ATOM 825 C C . VAL A 1 109 ? -8.672 -8.310 7.455 1.00 95.81 109 VAL A C 1
ATOM 827 O O . VAL A 1 109 ? -9.404 -9.016 6.761 1.00 95.81 109 VAL A O 1
ATOM 830 N N . ALA A 1 110 ? -7.681 -7.594 6.925 1.00 94.50 110 ALA A N 1
ATOM 831 C CA . ALA A 1 110 ? -7.311 -7.676 5.520 1.00 94.50 110 ALA A CA 1
ATOM 832 C C . ALA A 1 110 ? -5.850 -7.280 5.317 1.00 94.50 110 ALA A C 1
ATOM 834 O O . ALA A 1 110 ? -5.385 -6.311 5.914 1.00 94.50 110 ALA A O 1
ATOM 835 N N . ILE A 1 111 ? -5.170 -8.000 4.425 1.00 98.44 111 ILE A N 1
ATOM 836 C CA . ILE A 1 111 ? -3.859 -7.627 3.902 1.00 98.44 111 ILE A CA 1
ATOM 837 C C . ILE A 1 111 ? -3.953 -7.637 2.379 1.00 98.44 111 ILE A C 1
ATOM 839 O O . ILE A 1 111 ? -4.381 -8.628 1.788 1.00 98.44 111 ILE A O 1
ATOM 843 N N . ALA A 1 112 ? -3.565 -6.539 1.744 1.00 98.38 112 ALA A N 1
ATOM 844 C CA . ALA A 1 112 ? -3.374 -6.458 0.304 1.00 98.38 112 ALA A CA 1
ATOM 845 C C . ALA A 1 112 ? -1.940 -6.019 0.013 1.00 98.38 112 ALA A C 1
ATOM 847 O O . ALA A 1 112 ? -1.422 -5.108 0.659 1.00 98.38 112 ALA A O 1
ATOM 848 N N . VAL A 1 113 ? -1.308 -6.670 -0.956 1.00 98.69 113 VAL A N 1
ATOM 849 C CA . VAL A 1 113 ? 0.064 -6.404 -1.377 1.00 98.69 113 VAL A CA 1
ATOM 850 C C . VAL A 1 113 ? 0.047 -5.994 -2.839 1.00 98.69 113 VAL A C 1
ATOM 852 O O . VAL A 1 113 ? -0.637 -6.605 -3.659 1.00 98.69 113 VAL A O 1
ATOM 855 N N . GLN A 1 114 ? 0.790 -4.939 -3.139 1.00 98.56 114 GLN A N 1
ATOM 856 C CA . GLN A 1 114 ? 1.049 -4.460 -4.486 1.00 98.56 114 GLN A CA 1
ATOM 857 C C . GLN A 1 114 ? 2.568 -4.489 -4.696 1.00 98.56 114 GLN A C 1
ATOM 859 O O . GLN A 1 114 ? 3.308 -3.888 -3.915 1.00 98.56 114 GLN A O 1
ATOM 864 N N . GLU A 1 115 ? 3.038 -5.180 -5.731 1.00 98.56 115 GLU A N 1
ATOM 865 C CA . GLU A 1 115 ? 4.465 -5.421 -5.961 1.00 98.56 115 GLU A CA 1
ATOM 866 C C . GLU A 1 115 ? 4.865 -5.112 -7.403 1.00 98.56 115 GLU A C 1
ATOM 868 O O . GLU A 1 115 ? 4.172 -5.504 -8.341 1.00 98.56 115 GLU A O 1
ATOM 873 N N . LYS A 1 116 ? 5.972 -4.379 -7.570 1.00 98.12 116 LYS A N 1
ATOM 874 C CA . LYS A 1 116 ? 6.509 -3.990 -8.876 1.00 98.12 116 LYS A CA 1
ATOM 875 C C . LYS A 1 116 ? 7.731 -4.822 -9.218 1.00 98.12 116 LYS A C 1
ATOM 877 O O . LYS A 1 116 ? 8.712 -4.827 -8.455 1.00 98.12 116 LYS A O 1
ATOM 882 N N . ARG A 1 117 ? 7.682 -5.517 -10.351 1.00 97.31 117 ARG A N 1
ATOM 883 C CA . ARG A 1 117 ? 8.807 -6.294 -10.875 1.00 97.31 117 ARG A CA 1
ATOM 884 C C . ARG A 1 117 ? 8.849 -6.232 -12.392 1.00 97.31 117 ARG A C 1
ATOM 886 O O . ARG A 1 117 ? 7.894 -6.601 -13.067 1.00 97.31 117 ARG A O 1
ATOM 893 N N . LYS A 1 118 ? 10.015 -5.846 -12.898 1.00 96.19 118 LYS A N 1
ATOM 894 C CA . LYS A 1 118 ? 10.309 -5.696 -14.318 1.00 96.19 118 LYS A CA 1
ATOM 895 C C . LYS A 1 118 ? 9.747 -6.844 -15.160 1.00 96.19 118 LYS A C 1
ATOM 897 O O . LYS A 1 118 ? 10.105 -8.002 -14.940 1.00 96.19 118 LYS A O 1
ATOM 902 N N . GLY A 1 119 ? 8.938 -6.494 -16.154 1.00 94.56 119 GLY A N 1
ATOM 903 C CA . GLY A 1 119 ? 8.350 -7.422 -17.120 1.00 94.56 119 GLY A CA 1
ATOM 904 C C . GLY A 1 119 ? 7.085 -8.140 -16.645 1.00 94.56 119 GLY A C 1
ATOM 905 O O . GLY A 1 119 ? 6.487 -8.870 -17.429 1.00 94.56 119 GLY A O 1
ATOM 906 N N . TRP A 1 120 ? 6.623 -7.950 -15.402 1.00 95.19 120 TRP A N 1
ATOM 907 C CA . TRP A 1 120 ? 5.360 -8.557 -14.960 1.00 95.19 120 TRP A CA 1
ATOM 908 C C . TRP A 1 120 ? 4.136 -8.005 -15.700 1.00 95.19 120 TRP A C 1
ATOM 910 O O . TRP A 1 120 ? 3.111 -8.680 -15.771 1.00 95.19 120 TRP A O 1
ATOM 920 N N . GLY A 1 121 ? 4.239 -6.805 -16.273 1.00 93.69 121 GLY A N 1
ATOM 921 C CA . GLY A 1 121 ? 3.184 -6.188 -17.065 1.00 93.69 121 GLY A CA 1
ATOM 922 C C . GLY A 1 121 ? 3.020 -6.752 -18.474 1.00 93.69 121 GLY A C 1
ATOM 923 O O . GLY A 1 121 ? 1.988 -6.498 -19.098 1.00 93.69 121 GLY A O 1
ATOM 924 N N . ASP A 1 122 ? 4.014 -7.483 -18.987 1.00 93.75 122 ASP A N 1
ATOM 925 C CA . ASP A 1 122 ? 4.069 -7.909 -20.392 1.00 93.75 122 ASP A CA 1
ATOM 926 C C . ASP A 1 122 ? 3.012 -8.969 -20.739 1.00 93.75 122 ASP A C 1
ATOM 928 O O . ASP A 1 122 ? 2.592 -9.076 -21.891 1.00 93.75 122 ASP A O 1
ATOM 932 N N . ASP A 1 123 ? 2.504 -9.688 -19.737 1.00 88.94 123 ASP A N 1
ATOM 933 C CA . ASP A 1 123 ? 1.440 -10.684 -19.907 1.00 88.94 123 ASP A CA 1
ATOM 934 C C . ASP A 1 123 ? 0.036 -10.066 -20.011 1.00 88.94 123 ASP A C 1
ATOM 936 O O . ASP A 1 123 ? -0.952 -10.769 -20.245 1.00 88.94 123 ASP A O 1
ATOM 940 N N . TYR A 1 124 ? -0.078 -8.745 -19.839 1.00 92.19 124 TYR A N 1
ATOM 941 C CA . TYR A 1 124 ? -1.346 -8.026 -19.851 1.00 92.19 124 TYR A CA 1
ATOM 942 C C . TYR A 1 124 ? -1.456 -7.075 -21.050 1.00 92.19 124 TYR A C 1
ATOM 944 O O . TYR A 1 124 ? -0.506 -6.365 -21.391 1.00 92.19 124 TYR A O 1
ATOM 952 N N . PRO A 1 125 ? -2.649 -6.950 -21.665 1.00 92.38 125 PRO A N 1
ATOM 953 C CA . PRO A 1 125 ? -2.857 -5.961 -22.713 1.00 92.38 125 PRO A CA 1
ATOM 954 C C . PRO A 1 125 ? -2.702 -4.532 -22.156 1.00 92.38 125 PRO A C 1
ATOM 956 O O . PRO A 1 125 ? -3.046 -4.284 -20.993 1.00 92.38 125 PRO A O 1
ATOM 959 N N . PRO A 1 126 ? -2.283 -3.547 -22.979 1.00 88.69 126 PRO A N 1
ATOM 960 C CA . PRO A 1 126 ? -2.099 -2.160 -22.544 1.00 88.69 126 PRO A CA 1
ATOM 961 C C . PRO A 1 126 ? -3.312 -1.524 -21.855 1.00 88.69 126 PRO A C 1
ATOM 963 O O . PRO A 1 126 ? -3.142 -0.655 -21.009 1.00 88.69 126 PRO A O 1
ATOM 966 N N . SER A 1 127 ? -4.528 -1.963 -22.192 1.00 89.31 127 SER A N 1
ATOM 967 C CA . SER A 1 127 ? -5.782 -1.480 -21.601 1.00 89.31 127 SER A CA 1
ATOM 968 C C . SER A 1 127 ? -6.039 -1.969 -20.172 1.00 89.31 127 SER A C 1
ATOM 970 O O . SER A 1 127 ? -6.941 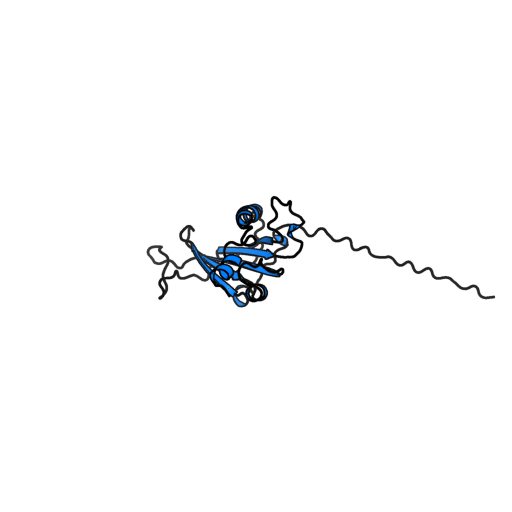-1.454 -19.517 1.00 89.31 127 SER A O 1
ATOM 972 N N . LYS A 1 128 ? -5.298 -2.979 -19.703 1.00 89.38 128 LYS A N 1
ATOM 973 C CA . LYS A 1 128 ? -5.436 -3.575 -18.366 1.00 89.38 128 LYS A CA 1
ATOM 974 C C . LYS A 1 128 ? -4.174 -3.411 -17.523 1.00 89.38 128 LYS A C 1
ATOM 976 O O . LYS A 1 128 ? -4.283 -3.314 -16.305 1.00 89.38 128 LYS A O 1
ATOM 981 N N . ARG A 1 129 ? -2.995 -3.418 -18.152 1.00 93.00 129 ARG A N 1
ATOM 982 C CA . ARG A 1 129 ? -1.715 -3.434 -17.440 1.00 93.00 129 ARG A CA 1
ATOM 983 C C . ARG A 1 129 ? -1.522 -2.169 -16.604 1.00 93.00 129 ARG A C 1
ATOM 985 O O . ARG A 1 129 ? -1.648 -1.053 -17.104 1.00 93.00 129 ARG A O 1
ATOM 992 N N . ASN A 1 130 ? -1.120 -2.352 -15.354 1.00 96.31 130 ASN A N 1
ATOM 993 C CA . ASN A 1 130 ? -0.696 -1.265 -14.481 1.00 96.31 130 ASN A CA 1
ATOM 994 C C . ASN A 1 130 ? 0.831 -1.193 -14.499 1.00 96.31 130 ASN A C 1
ATOM 996 O O . ASN A 1 130 ? 1.463 -1.439 -13.482 1.00 96.31 130 ASN A O 1
ATOM 1000 N N . ALA A 1 131 ? 1.424 -0.943 -15.673 1.00 95.50 131 ALA A N 1
ATOM 1001 C CA . ALA A 1 131 ? 2.852 -1.195 -15.909 1.00 95.50 131 ALA A CA 1
ATOM 1002 C C . ALA A 1 131 ? 3.252 -2.588 -15.374 1.00 95.50 131 ALA A C 1
ATOM 1004 O O . ALA A 1 131 ? 2.551 -3.550 -15.666 1.00 95.50 131 ALA A O 1
ATOM 1005 N N . ASP A 1 132 ? 4.310 -2.665 -14.571 1.00 96.88 132 ASP A N 1
ATOM 1006 C CA . ASP A 1 132 ? 4.877 -3.894 -14.005 1.00 96.88 132 ASP A CA 1
ATOM 1007 C C . ASP A 1 132 ? 4.354 -4.236 -12.595 1.00 96.88 132 ASP A C 1
ATOM 1009 O O . ASP A 1 132 ? 5.004 -4.952 -11.831 1.00 96.88 132 ASP A O 1
ATOM 1013 N N . TRP A 1 133 ? 3.189 -3.695 -12.221 1.00 97.88 133 TRP A N 1
ATOM 1014 C CA . TRP A 1 133 ? 2.558 -3.968 -10.930 1.00 97.88 133 TRP A CA 1
ATOM 1015 C C . TRP A 1 133 ? 1.672 -5.212 -10.960 1.00 97.88 133 TRP A C 1
ATOM 1017 O O . TRP A 1 133 ? 0.759 -5.303 -11.782 1.00 97.88 133 TRP A O 1
ATOM 1027 N N . GLU A 1 134 ? 1.853 -6.074 -9.962 1.00 97.44 134 GLU A N 1
ATOM 1028 C CA . GLU A 1 134 ? 0.909 -7.129 -9.593 1.00 97.44 134 GLU A CA 1
ATOM 1029 C C . GLU A 1 134 ? 0.294 -6.907 -8.214 1.00 97.44 134 GLU A C 1
ATOM 1031 O O . GLU A 1 134 ? 0.790 -6.125 -7.396 1.00 97.44 134 GLU A O 1
ATOM 1036 N N . TYR A 1 135 ? -0.815 -7.608 -7.972 1.00 97.88 135 TYR A N 1
ATOM 1037 C CA . TYR A 1 135 ? -1.637 -7.451 -6.777 1.00 97.88 135 TYR A CA 1
ATOM 1038 C C . TYR A 1 135 ? -2.018 -8.805 -6.195 1.00 97.88 135 TYR A C 1
ATOM 1040 O O . TYR A 1 135 ? -2.465 -9.694 -6.915 1.00 97.88 135 TYR A O 1
ATOM 1048 N N . ALA A 1 136 ? -1.955 -8.922 -4.874 1.00 98.06 136 ALA A N 1
ATOM 1049 C CA . ALA A 1 136 ? -2.467 -10.076 -4.151 1.00 98.06 136 ALA A CA 1
ATOM 1050 C C . ALA A 1 136 ? -3.147 -9.660 -2.849 1.00 98.06 136 ALA A C 1
ATOM 1052 O O . ALA A 1 136 ? -2.838 -8.629 -2.252 1.00 98.06 136 ALA A O 1
ATOM 1053 N N . ALA A 1 137 ? -4.086 -10.486 -2.399 1.00 98.19 137 ALA A N 1
ATOM 1054 C CA . ALA A 1 137 ? -4.717 -10.354 -1.098 1.00 98.19 137 ALA A CA 1
ATOM 1055 C C . ALA A 1 137 ? -4.375 -11.574 -0.251 1.00 98.19 137 ALA A C 1
ATOM 1057 O O . ALA A 1 137 ? -4.387 -12.700 -0.743 1.00 98.19 137 ALA A O 1
ATOM 1058 N N . PHE A 1 138 ? -4.112 -11.350 1.030 1.00 97.94 138 PHE A N 1
ATOM 1059 C CA . PHE A 1 138 ? -3.728 -12.394 1.966 1.00 97.94 138 PHE A CA 1
ATOM 1060 C C . PHE A 1 138 ? -4.652 -12.409 3.180 1.00 97.94 138 PHE A C 1
ATOM 1062 O O . PHE A 1 138 ? -5.263 -11.400 3.555 1.00 97.94 138 PHE A O 1
ATOM 1069 N N . THR A 1 139 ? -4.774 -13.582 3.792 1.00 96.50 139 THR A N 1
ATOM 1070 C CA . THR A 1 139 ? -5.310 -13.714 5.146 1.00 96.50 139 THR A CA 1
ATOM 1071 C C . THR A 1 139 ? -4.332 -13.091 6.148 1.00 96.50 139 THR A C 1
ATOM 1073 O O . THR A 1 139 ? -3.154 -12.914 5.826 1.00 96.50 139 THR A O 1
ATOM 1076 N N . PRO A 1 140 ? -4.762 -12.797 7.388 1.00 94.56 140 PRO A N 1
ATOM 1077 C CA . PRO A 1 140 ? -3.844 -12.349 8.438 1.00 94.56 140 PRO A CA 1
ATOM 1078 C C . PRO A 1 140 ? -2.682 -13.318 8.709 1.00 94.56 140 PRO A C 1
ATOM 1080 O O . PRO A 1 140 ? -1.640 -12.906 9.201 1.00 94.56 140 PRO A O 1
ATOM 1083 N N . GLN A 1 141 ? -2.849 -14.599 8.369 1.00 94.19 141 GLN A N 1
ATOM 1084 C CA . GLN A 1 141 ? -1.836 -15.648 8.506 1.00 94.19 141 GLN A CA 1
ATOM 1085 C C . GLN A 1 141 ? -0.898 -15.739 7.289 1.00 94.19 141 GLN A C 1
ATOM 1087 O O . GLN A 1 141 ? -0.063 -16.638 7.232 1.00 94.19 141 GLN A O 1
ATOM 1092 N N . GLY A 1 142 ? -1.043 -14.851 6.301 1.00 95.62 142 GLY A N 1
ATOM 1093 C CA . GLY A 1 142 ? -0.194 -14.816 5.111 1.00 95.62 142 GLY A CA 1
ATOM 1094 C C . GLY A 1 142 ? -0.577 -15.814 4.020 1.00 95.62 142 GLY A C 1
ATOM 1095 O O . GLY A 1 142 ? 0.205 -16.043 3.100 1.00 95.62 142 GLY A O 1
ATOM 1096 N N . GLN A 1 143 ? -1.767 -16.415 4.089 1.00 96.62 143 GLN A N 1
ATOM 1097 C CA . GLN A 1 143 ? -2.244 -17.314 3.037 1.00 96.62 143 GLN A CA 1
ATOM 1098 C C . GLN A 1 143 ? -2.864 -16.517 1.896 1.00 96.62 143 GLN A C 1
ATOM 1100 O O . GLN A 1 143 ? -3.655 -15.603 2.134 1.00 96.62 143 GLN A O 1
ATOM 1105 N N . LEU A 1 144 ? -2.522 -16.878 0.659 1.00 96.44 144 LEU A N 1
ATOM 1106 C CA . LEU A 1 144 ? -3.079 -16.245 -0.529 1.00 96.44 144 LEU A CA 1
ATOM 1107 C C . LEU A 1 144 ? -4.595 -16.459 -0.596 1.00 96.44 144 LEU A C 1
ATOM 1109 O O . LEU A 1 144 ? -5.081 -17.585 -0.495 1.00 96.44 144 LEU A O 1
ATOM 1113 N N . ARG A 1 145 ? -5.336 -15.373 -0.804 1.00 96.06 145 ARG A N 1
ATOM 1114 C CA . ARG A 1 145 ? -6.790 -15.382 -0.971 1.00 96.06 145 ARG A CA 1
ATOM 1115 C C . ARG A 1 145 ? -7.146 -15.496 -2.444 1.00 96.06 145 ARG A C 1
ATOM 1117 O O . ARG A 1 145 ? -7.354 -14.492 -3.126 1.00 96.06 145 ARG A O 1
ATOM 1124 N N . THR A 1 146 ? -7.183 -16.725 -2.943 1.00 92.50 146 THR A N 1
ATOM 1125 C CA . THR A 1 146 ? -7.444 -17.025 -4.359 1.00 92.50 146 THR A CA 1
ATOM 1126 C C . THR A 1 146 ? -8.869 -16.683 -4.797 1.00 92.50 146 THR A C 1
ATOM 1128 O O . THR A 1 146 ? -9.133 -16.558 -5.990 1.00 92.50 146 THR A O 1
ATOM 1131 N N . GLU A 1 147 ? -9.793 -16.477 -3.855 1.00 92.88 147 GLU A N 1
ATOM 1132 C CA . GLU A 1 147 ? -11.158 -16.037 -4.137 1.00 92.88 147 GLU A CA 1
ATOM 1133 C C . GLU A 1 147 ? -11.263 -14.541 -4.488 1.00 92.88 147 GLU A C 1
ATOM 1135 O O . GLU A 1 147 ? -12.284 -14.094 -5.022 1.00 92.88 147 GLU A O 1
ATOM 1140 N N . VAL A 1 148 ? -10.228 -13.744 -4.192 1.00 93.25 148 VAL A N 1
ATOM 1141 C CA . VAL A 1 148 ? -10.207 -12.306 -4.483 1.00 93.25 148 VAL A CA 1
ATOM 1142 C C . VAL A 1 148 ? -9.892 -12.074 -5.959 1.00 93.25 148 VAL A C 1
ATOM 1144 O O . VAL A 1 148 ? -8.828 -12.424 -6.459 1.00 93.25 148 VAL A O 1
ATOM 1147 N N . LYS A 1 149 ? -10.813 -11.409 -6.664 1.00 92.38 149 LYS A N 1
ATOM 1148 C CA . LYS A 1 149 ? -10.646 -11.067 -8.082 1.00 92.38 149 LYS A CA 1
ATOM 1149 C C . LYS A 1 149 ? -9.697 -9.880 -8.255 1.00 92.38 149 LYS A C 1
ATOM 1151 O O . LYS A 1 149 ? -10.110 -8.727 -8.094 1.00 92.38 149 LYS A O 1
ATOM 1156 N N . THR A 1 150 ? -8.455 -10.152 -8.641 1.00 90.75 150 THR A N 1
ATOM 1157 C CA . THR A 1 150 ? -7.410 -9.135 -8.856 1.00 90.75 150 THR A CA 1
ATOM 1158 C C . THR A 1 150 ? -7.714 -8.163 -9.996 1.00 90.75 150 THR A C 1
ATOM 1160 O O . THR A 1 150 ? -7.239 -7.033 -9.958 1.00 90.75 150 THR A O 1
ATOM 1163 N N . ASP A 1 151 ? -8.588 -8.513 -10.945 1.00 92.38 151 ASP A N 1
ATOM 1164 C CA . ASP A 1 151 ? -9.071 -7.589 -11.987 1.00 92.38 151 ASP A CA 1
ATOM 1165 C C . ASP A 1 151 ? -9.599 -6.272 -11.401 1.00 92.38 151 ASP A C 1
ATOM 1167 O O . ASP A 1 151 ? -9.351 -5.194 -11.939 1.00 92.38 151 ASP A O 1
ATOM 1171 N N . SER A 1 152 ? -10.274 -6.349 -10.249 1.00 92.88 152 SER A N 1
ATOM 1172 C CA . SER A 1 152 ? -10.770 -5.166 -9.538 1.00 92.88 152 SER A CA 1
ATOM 1173 C C . SER A 1 152 ? -9.638 -4.264 -9.025 1.00 92.88 152 SER A C 1
ATOM 1175 O O . SER A 1 152 ? -9.765 -3.035 -9.063 1.00 92.88 152 SER A O 1
ATOM 1177 N N . CYS A 1 153 ? -8.510 -4.853 -8.612 1.00 95.06 153 CYS A N 1
ATOM 1178 C CA . CYS A 1 153 ? -7.291 -4.138 -8.242 1.00 95.06 153 CYS A CA 1
ATOM 1179 C C . CYS A 1 153 ? -6.732 -3.402 -9.461 1.00 95.06 153 CYS A C 1
ATOM 1181 O O . CYS A 1 153 ? -6.536 -2.187 -9.394 1.00 95.06 153 CYS A O 1
ATOM 1183 N N . PHE A 1 154 ? -6.578 -4.106 -10.590 1.00 96.38 154 PHE A N 1
ATOM 1184 C CA . PHE A 1 154 ? -6.085 -3.520 -11.835 1.00 96.38 154 PHE A CA 1
ATOM 1185 C C . PHE A 1 154 ? -6.935 -2.328 -12.277 1.00 96.38 154 PHE A C 1
ATOM 1187 O O . PHE A 1 154 ? -6.411 -1.222 -12.396 1.00 96.38 154 PHE A O 1
ATOM 1194 N N . THR A 1 155 ? -8.250 -2.508 -12.425 1.00 94.81 155 THR A N 1
ATOM 1195 C CA . THR A 1 155 ? -9.166 -1.451 -12.886 1.00 94.81 155 THR A CA 1
ATOM 1196 C C . THR A 1 155 ? -9.156 -0.221 -11.980 1.00 94.81 155 THR A C 1
ATOM 1198 O O . THR A 1 155 ? -9.140 0.912 -12.464 1.00 94.81 155 THR A O 1
ATOM 1201 N N . CYS A 1 156 ? -9.156 -0.410 -10.659 1.00 94.81 156 CYS A N 1
ATOM 1202 C CA . CYS A 1 156 ? -9.154 0.713 -9.726 1.00 94.81 156 CYS A CA 1
ATOM 1203 C C . CYS A 1 156 ? -7.830 1.496 -9.793 1.00 94.81 156 CYS A C 1
ATOM 1205 O O . CYS A 1 156 ? -7.834 2.729 -9.853 1.00 94.81 156 CYS A O 1
ATOM 1207 N N . HIS A 1 157 ? -6.702 0.784 -9.848 1.00 96.94 157 HIS A N 1
ATOM 1208 C CA . HIS A 1 157 ? -5.367 1.378 -9.892 1.00 96.94 157 HIS A CA 1
ATOM 1209 C C . HIS A 1 157 ? -5.001 1.962 -11.267 1.00 96.94 157 HIS A C 1
ATOM 1211 O O . HIS A 1 157 ? -4.232 2.922 -11.324 1.00 96.94 157 HIS A O 1
ATOM 1217 N N . LEU A 1 158 ? -5.618 1.496 -12.358 1.00 95.56 158 LEU A N 1
ATOM 1218 C CA . LEU A 1 158 ? -5.446 2.056 -13.704 1.00 95.56 158 LEU A CA 1
ATOM 1219 C C . LEU A 1 158 ? -5.811 3.551 -13.749 1.00 95.56 158 LEU A C 1
ATOM 1221 O O . LEU A 1 158 ? -5.169 4.339 -14.434 1.00 95.56 158 LEU A O 1
ATOM 1225 N N . ASN A 1 159 ? -6.760 3.990 -12.915 1.00 93.69 159 ASN A N 1
ATOM 1226 C CA . ASN A 1 159 ? -7.143 5.402 -12.765 1.00 93.69 159 ASN A CA 1
ATOM 1227 C C . ASN A 1 159 ? -6.107 6.262 -12.003 1.00 93.69 159 ASN A C 1
ATOM 1229 O O . ASN A 1 159 ? -6.396 7.395 -11.591 1.00 93.69 159 ASN A O 1
ATOM 1233 N N . ARG A 1 160 ? -4.910 5.723 -11.745 1.00 95.94 160 ARG A N 1
ATOM 1234 C CA . ARG A 1 160 ? -3.799 6.379 -11.040 1.00 95.94 160 ARG A CA 1
ATOM 1235 C C . ARG A 1 160 ? -2.508 6.390 -11.861 1.00 95.94 160 ARG A C 1
ATOM 1237 O O . ARG A 1 160 ? -1.431 6.475 -11.279 1.00 95.94 160 ARG A O 1
ATOM 1244 N N . THR A 1 161 ? -2.596 6.381 -13.192 1.00 94.38 161 THR A N 1
ATOM 1245 C CA . THR A 1 161 ? -1.427 6.429 -14.097 1.00 94.38 161 THR A CA 1
ATOM 1246 C C . THR A 1 161 ? -0.426 7.541 -13.754 1.00 94.38 161 THR A C 1
ATOM 1248 O O . THR A 1 161 ? 0.771 7.286 -13.683 1.00 94.38 161 THR A O 1
ATOM 1251 N N . GLN A 1 162 ? -0.901 8.750 -13.432 1.00 93.38 162 GLN A N 1
ATOM 1252 C CA . GLN A 1 162 ? -0.055 9.902 -13.062 1.00 93.38 162 GLN A CA 1
ATOM 1253 C C . GLN A 1 162 ? 0.712 9.732 -11.735 1.00 93.38 162 GLN A C 1
ATOM 1255 O O . GLN A 1 162 ? 1.525 10.577 -11.372 1.00 93.38 162 GLN A O 1
ATOM 1260 N N . ARG A 1 163 ? 0.419 8.677 -10.972 1.00 94.88 163 ARG A N 1
ATOM 1261 C CA . ARG A 1 163 ? 1.041 8.355 -9.680 1.00 94.88 163 ARG A CA 1
ATOM 1262 C C . ARG A 1 163 ? 1.560 6.921 -9.660 1.00 94.88 163 ARG A C 1
ATOM 1264 O O . ARG A 1 163 ? 1.499 6.256 -8.625 1.00 94.88 163 ARG A O 1
ATOM 1271 N N . ASP A 1 164 ? 2.008 6.447 -10.822 1.00 96.88 164 ASP A N 1
ATOM 1272 C CA . ASP A 1 164 ? 2.524 5.093 -11.034 1.00 96.88 164 ASP A CA 1
ATOM 1273 C C . ASP A 1 164 ? 1.600 4.021 -10.443 1.00 96.88 164 ASP A C 1
ATOM 1275 O O . ASP A 1 164 ? 2.027 3.126 -9.722 1.00 96.88 164 ASP A O 1
ATOM 1279 N N . TYR A 1 165 ? 0.295 4.159 -10.697 1.00 97.62 165 TYR A N 1
ATOM 1280 C CA . TYR A 1 165 ? -0.730 3.219 -10.242 1.00 97.62 165 TYR A CA 1
ATOM 1281 C C . TYR A 1 165 ? -0.796 3.074 -8.714 1.00 97.62 165 TYR A C 1
ATOM 1283 O O . TYR A 1 165 ? -1.291 2.073 -8.208 1.00 97.62 165 TYR A O 1
ATOM 1291 N N . THR A 1 166 ? -0.330 4.064 -7.949 1.00 97.00 166 THR A N 1
ATOM 1292 C CA . THR A 1 166 ? -0.440 4.097 -6.483 1.00 97.00 166 THR A CA 1
ATOM 1293 C C . THR A 1 166 ? -1.401 5.198 -6.035 1.00 97.00 166 THR A C 1
ATOM 1295 O O . THR A 1 166 ? -1.515 6.263 -6.647 1.00 97.00 166 THR A O 1
ATOM 1298 N N . PHE A 1 167 ? -2.126 4.964 -4.938 1.00 95.94 167 PHE A N 1
ATOM 1299 C CA . PHE A 1 167 ? -3.014 5.982 -4.364 1.00 95.94 167 PHE A CA 1
ATOM 1300 C C . PHE A 1 167 ? -2.270 6.938 -3.430 1.00 95.94 167 PHE A C 1
ATOM 1302 O O . PHE A 1 167 ? -2.508 8.148 -3.467 1.00 95.94 167 PHE A O 1
ATOM 1309 N N . THR A 1 168 ? -1.386 6.393 -2.597 1.00 95.69 168 THR A N 1
ATOM 1310 C CA . THR A 1 168 ? -0.767 7.099 -1.469 1.00 95.69 168 THR A CA 1
ATOM 1311 C C . THR A 1 168 ? 0.750 7.169 -1.565 1.00 95.69 168 THR A C 1
ATOM 1313 O O . THR A 1 168 ? 1.302 8.180 -1.156 1.00 95.69 168 THR A O 1
ATOM 1316 N N . PHE A 1 169 ? 1.425 6.152 -2.110 1.00 96.81 169 PHE A N 1
ATOM 1317 C CA . PHE A 1 169 ? 2.887 6.055 -2.053 1.00 96.81 169 PHE A CA 1
ATOM 1318 C C . PHE A 1 169 ? 3.601 7.151 -2.852 1.00 96.81 169 PHE A C 1
ATOM 1320 O O . PHE A 1 169 ? 4.288 7.972 -2.257 1.00 96.81 169 PHE A O 1
ATOM 1327 N N . VAL A 1 170 ? 3.374 7.263 -4.166 1.00 96.06 170 VAL A N 1
ATOM 1328 C CA . VAL A 1 170 ? 3.991 8.345 -4.966 1.00 96.06 170 VAL A CA 1
ATOM 1329 C C . VAL A 1 170 ? 3.537 9.722 -4.469 1.00 96.06 170 VAL A C 1
ATOM 1331 O O . VAL A 1 170 ? 4.342 10.647 -4.357 1.00 96.06 170 VAL A O 1
ATOM 1334 N N . LYS A 1 171 ? 2.257 9.845 -4.088 1.00 94.62 171 LYS A N 1
ATOM 1335 C CA . LYS A 1 171 ? 1.706 11.085 -3.524 1.00 94.62 171 LYS A CA 1
ATOM 1336 C C . LYS A 1 171 ? 2.431 11.517 -2.242 1.00 94.62 171 LYS A C 1
ATOM 1338 O O . LYS A 1 171 ? 2.681 12.703 -2.071 1.00 94.62 171 LYS A O 1
ATOM 1343 N N . PHE A 1 172 ? 2.789 10.580 -1.365 1.00 94.88 172 PHE A N 1
ATOM 1344 C CA . PHE A 1 172 ? 3.497 10.873 -0.119 1.00 94.88 172 PHE A CA 1
ATOM 1345 C C . PHE A 1 172 ? 4.808 11.631 -0.373 1.00 94.88 172 PHE A C 1
ATOM 1347 O O . PHE A 1 172 ? 5.096 12.597 0.331 1.00 94.88 172 PHE A O 1
ATOM 1354 N N . PHE A 1 173 ? 5.571 11.241 -1.399 1.00 94.25 173 PHE A N 1
ATOM 1355 C CA . PHE A 1 173 ? 6.819 11.919 -1.762 1.00 94.25 173 PHE A CA 1
ATOM 1356 C C . PHE A 1 173 ? 6.584 13.221 -2.533 1.00 94.25 173 PHE A C 1
ATOM 1358 O O . PHE A 1 173 ? 7.308 14.189 -2.315 1.00 94.25 173 PHE A O 1
ATOM 1365 N N . GLN A 1 174 ? 5.548 13.282 -3.378 1.00 91.94 174 GLN A N 1
ATOM 1366 C CA . GLN A 1 174 ? 5.146 14.523 -4.054 1.00 91.94 174 GLN A CA 1
ATOM 1367 C C . GLN A 1 174 ? 4.785 15.628 -3.053 1.00 91.94 174 GLN A C 1
ATOM 1369 O O . GLN A 1 174 ? 5.247 16.756 -3.191 1.00 91.94 174 GLN A O 1
ATOM 1374 N N . ASP A 1 175 ? 3.994 15.302 -2.029 1.00 91.25 175 ASP A N 1
ATOM 1375 C CA . ASP A 1 175 ? 3.508 16.285 -1.057 1.00 91.25 175 ASP A CA 1
ATOM 1376 C C . ASP A 1 175 ? 4.603 16.757 -0.088 1.00 91.25 175 ASP A C 1
ATOM 1378 O O . ASP A 1 175 ? 4.507 17.848 0.469 1.00 91.25 175 ASP A O 1
ATOM 1382 N N . ARG A 1 176 ? 5.627 15.928 0.160 1.00 81.19 176 ARG A N 1
ATOM 1383 C CA . ARG A 1 176 ? 6.656 16.194 1.180 1.00 81.19 176 ARG A CA 1
ATOM 1384 C C . ARG A 1 176 ? 7.967 16.762 0.636 1.00 81.19 176 ARG A C 1
ATOM 1386 O O . ARG A 1 176 ? 8.837 17.060 1.448 1.00 81.19 176 ARG A O 1
ATOM 1393 N N . GLY A 1 177 ? 8.097 16.931 -0.685 1.00 60.44 177 GLY A N 1
ATOM 1394 C CA . GLY A 1 177 ? 9.181 17.685 -1.330 1.00 60.44 177 GLY A CA 1
ATOM 1395 C C . GLY A 1 177 ? 10.602 17.304 -0.896 1.00 60.44 177 GLY A C 1
ATOM 1396 O O . GLY A 1 177 ? 11.439 18.193 -0.773 1.00 60.44 177 GLY A O 1
ATOM 1397 N N . ARG A 1 178 ? 10.847 16.023 -0.597 1.00 51.69 178 ARG A N 1
ATOM 1398 C CA . ARG A 1 178 ? 12.166 15.517 -0.191 1.00 51.69 178 ARG A CA 1
ATOM 1399 C C . ARG A 1 178 ? 13.015 15.146 -1.384 1.00 51.69 178 ARG A C 1
ATOM 1401 O O . ARG A 1 178 ? 12.485 14.367 -2.197 1.00 51.69 178 ARG A O 1
#

Organism: NCBI:txid94

Radius of gyration: 23.11 Å; Cα contacts (8 Å, |Δi|>4): 308; chains: 1; bounding box: 71×68×62 Å

Secondary structure (DSSP, 8-state):
-PPPP-----------PPP-PPPSGGGSPP-TTHHHHSEEEEEEEETTSSS-EEEEEEE-HHHHHH--TTPPPPTT-EEEEEEEEEPB-TTSSBPB-TTSPBPEEEEEEEEEEEEE-TTGGGGS-TTT--TTEEEEEE-TTS-B-TTS-THHHHHHHHTTGGGTT-SSHHHHHHHHT-

Sequence (178 aa):
MTRPLIAIALLAGAVLLPLPALAGPERVAFPADYQTRFVQYNQVERPDRKPPVIRFFYANPEAFAAMGPGMPSPEGTVLVMEDRKAALGADGQPMLDGDGRWIATPEIVAIAVQEKRKGWGDDYPPSKRNADWEYAAFTPQGQLRTEVKTDSCFTCHLNRTQRDYTFTFVKFFQDRGR

Mean predicted aligned error: 7.66 Å

pLDDT: mean 89.93, std 15.39, range [41.66, 98.88]

InterPro domains:
  IPR032033 Cytochrome P460 [PF16694] (31-168)
  IPR038142 Cytochrome P460 superfamily [G3DSA:3.50.70.20] (19-177)

Solvent-accessible surface area (backbone atoms only — not comparable to full-atom values): 10616 Å² total; per-residue (Å²): 140,86,81,84,83,82,81,83,80,82,81,81,76,82,80,82,73,82,72,82,75,73,80,58,41,85,68,54,75,69,67,88,55,44,91,82,65,29,43,75,78,48,74,46,82,35,79,91,40,88,76,42,26,36,37,38,33,31,29,38,52,69,39,61,70,71,59,40,53,77,45,68,79,51,75,72,26,41,35,40,40,39,32,18,35,40,35,59,44,98,85,68,44,71,35,61,46,99,87,72,44,74,35,68,43,93,53,57,80,41,34,38,39,41,38,30,40,88,68,61,21,72,83,42,58,82,94,57,35,47,56,31,50,45,46,34,41,30,44,80,86,55,44,77,42,81,86,59,67,52,67,60,54,38,61,63,29,52,80,23,62,97,33,63,43,35,89,54,66,38,48,54,31,46,78,61,72,92

Foldseek 3Di:
DDDDDDDDDDPPDDPPDDDPPDQAQVVDAQPVCQVPAWDFQDKDWAVVDVVTWIKTKTWHVVQVVPDAAQDAGDAFIKMKIWIFGFDADPVSDFDADPVRDGHGDPHTAWIKMKHAHPPSQVVDDPVQGLHRIHMFIAGPVRHTDPVDDRSVLRVVLVVVNSQSSDDPRSVSNNVVRD

Nearest PDB structures (foldseek):
  7s5o-assembly2_B  TM=7.667E-01  e=4.832E-11  Nitrosomonas europaea ATCC 19718
  8brk-assembly1_A  TM=8.274E-01  e=1.289E-06  Thermus thermophilus
  2je2-assembly1_A  TM=7.262E-01  e=2.110E-05  Nitrosomonas europaea
  8gar-assembly1_A  TM=7.054E-01  e=3.258E-04  Nitrosomonas europaea
  6ztk-assembly2_A  TM=2.654E-01  e=3.047E+00  Ixodes ricinus